Protein AF-0000000079829921 (afdb_homodimer)

Secondary structure (DSSP, 8-state):
----S----PPPHHHHHHHHHTT-----SEEEEETTEEEE-HHHHH-HHHHHHTT--EEEETT-STTS----TTTTTTS--EEEE------TT---GGGHHHHHHHHHHHHHTT--EEEE-SSSSSHHHHHHHHHHHHTT---HHHHHHHHTTTS-----HHHHHHHHHHHHHHHHHHHHHHHHHH-/--TTS----PPPHHHHHHHHHTT-----SEEEEETTEEEE-HHHHH-HHHHHHTT--EEEETT-STTS----TTTTTTS--EEEE------TT---GGGHHHHHHHHHHHHHTT--EEEE-SSSSSHHHHHHHHHHHHTT---HHHHHHHHTTTS-----HHHHHHHHHHHHHHHHHHHHHHHHHH-

Solvent-accessible surface area (backbone atoms only — not comparable to full-atom values): 20346 Å² total; per-residue (Å²): 134,87,86,72,70,71,78,82,74,74,76,52,61,67,55,48,49,52,58,49,60,50,87,63,54,75,61,73,50,57,35,66,41,47,97,55,31,28,42,16,12,42,70,42,72,69,32,60,65,60,41,54,74,71,53,47,32,32,38,36,31,34,17,23,43,86,89,51,48,67,68,46,69,75,72,45,62,91,48,85,54,48,78,46,75,36,76,52,70,95,45,57,82,48,82,63,65,82,50,34,60,62,52,27,51,51,53,50,55,42,47,74,72,70,37,20,37,38,30,20,18,58,67,27,23,26,58,21,42,46,47,52,41,41,22,34,30,72,74,69,64,35,51,61,70,55,28,47,62,56,31,49,84,48,33,57,48,54,47,46,68,33,51,42,47,50,48,45,52,48,40,46,52,53,51,50,50,52,50,53,52,54,56,59,72,73,102,134,86,86,72,69,71,77,80,74,74,75,51,61,68,55,46,50,52,57,51,60,50,88,62,55,75,60,73,49,57,34,66,43,46,97,55,31,28,43,16,13,43,69,41,70,69,32,59,68,59,39,55,74,70,52,48,32,31,39,36,32,33,17,21,44,86,93,50,49,69,64,44,70,75,72,46,62,91,49,84,54,48,74,45,75,36,75,52,68,96,43,58,81,48,83,64,65,82,49,34,61,64,50,27,51,52,54,50,56,40,46,74,74,71,36,21,39,39,29,19,18,56,66,28,22,25,58,18,42,46,47,53,39,41,23,34,30,72,75,69,63,36,51,60,71,54,30,48,62,57,31,50,84,48,34,56,45,56,49,47,70,34,52,42,47,50,48,44,51,50,41,48,53,53,51,51,52,52,50,52,53,54,56,57,71,73,105

pLDDT: mean 95.09, std 8.87, range [36.25, 99.0]

Radius of gyration: 23.86 Å; Cα contacts (8 Å, |Δi|>4): 643; chains: 2; bounding box: 52×75×58 Å

Organism: NCBI:txid1841481

Sequence (374 aa):
MSLRDPPYDPPSVSELQEFLLADRRPTGHVNQVWPNLYIGNEVAARDKGTLHSLGITHIVNAAHGSQHVNTGPRFYRDMTVDYYGVEADDAIHFILSPFFYPTARYIRAALAMGGRVFVHCLMGVSRSATLVLAFLMIVEGLRLQEAVAAVRPHRDISPNPGFLQQLRSLDMSLEREKRRRRQAQTLMSLRDPPYDPPSVSELQEFLLADRRPTGHVNQVWPNLYIGNEVAARDKGTLHSLGITHIVNAAHGSQHVNTGPRFYRDMTVDYYGVEADDAIHFILSPFFYPTARYIRAALAMGGRVFVHCLMGVSRSATLVLAFLMIVEGLRLQEAVAAVRPHRDISPNPGFLQQLRSLDMSLEREKRRRRQAQTL

Structure (mmCIF, N/CA/C/O backbone):
data_AF-0000000079829921-model_v1
#
loop_
_entity.id
_entity.type
_entity.pdbx_description
1 polymer 'Dual specificity protein phosphatase'
#
loop_
_atom_site.group_PDB
_atom_site.id
_atom_site.type_symbol
_atom_site.label_atom_id
_atom_site.label_alt_id
_atom_site.label_comp_id
_atom_site.label_asym_id
_atom_site.label_entity_id
_atom_site.label_seq_id
_atom_site.pdbx_PDB_ins_code
_atom_site.Cartn_x
_atom_site.Cartn_y
_atom_site.Cartn_z
_atom_site.occupancy
_atom_site.B_iso_or_equiv
_atom_site.auth_seq_id
_atom_site.auth_comp_id
_atom_site.auth_asym_id
_atom_site.auth_atom_id
_atom_site.pdbx_PDB_model_num
ATOM 1 N N . MET A 1 1 ? 24.75 35.062 23.484 1 36.28 1 MET A N 1
ATOM 2 C CA . MET A 1 1 ? 23.781 34.031 23.094 1 36.28 1 MET A CA 1
ATOM 3 C C . MET A 1 1 ? 24.469 32.906 22.312 1 36.28 1 MET A C 1
ATOM 5 O O . MET A 1 1 ? 25.109 33.156 21.297 1 36.28 1 MET A O 1
ATOM 9 N N . SER A 1 2 ? 24.875 31.688 22.797 1 41.06 2 SER A N 1
ATOM 10 C CA . SER A 1 2 ? 25.859 30.672 22.453 1 41.06 2 SER A CA 1
ATOM 11 C C . SER A 1 2 ? 25.578 30.062 21.078 1 41.06 2 SER A C 1
ATOM 13 O O . SER A 1 2 ? 24.453 29.641 20.812 1 41.06 2 SER A O 1
ATOM 15 N N . LEU A 1 3 ? 26.219 30.312 19.969 1 48.59 3 LEU A N 1
ATOM 16 C CA . LEU A 1 3 ? 26.453 29.953 18.562 1 48.59 3 LEU A CA 1
ATOM 17 C C . LEU A 1 3 ? 26.297 28.453 18.359 1 48.59 3 LEU A C 1
ATOM 19 O O . LEU A 1 3 ? 26.5 27.953 17.25 1 48.59 3 LEU A O 1
ATOM 23 N N . ARG A 1 4 ? 26.531 27.562 19.406 1 56.12 4 ARG A N 1
ATOM 24 C CA . ARG A 1 4 ? 27.156 26.25 19.359 1 56.12 4 ARG A CA 1
ATOM 25 C C . ARG A 1 4 ? 26.141 25.156 19.016 1 56.12 4 ARG A C 1
ATOM 27 O O . ARG A 1 4 ? 26.453 23.969 19.078 1 56.12 4 ARG A O 1
ATOM 34 N N . ASP A 1 5 ? 24.828 25.438 19.172 1 64.56 5 ASP A N 1
ATOM 35 C CA . ASP A 1 5 ? 24.031 24.234 18.953 1 64.56 5 ASP A CA 1
ATOM 36 C C . ASP A 1 5 ? 24.062 23.828 17.469 1 64.56 5 ASP A C 1
ATOM 38 O O . ASP A 1 5 ? 23.828 24.656 16.594 1 64.56 5 ASP A O 1
ATOM 42 N N . PRO A 1 6 ? 24.625 22.812 17.188 1 74.5 6 PRO A N 1
ATOM 43 C CA . PRO A 1 6 ? 24.703 22.359 15.789 1 74.5 6 PRO A CA 1
ATOM 44 C C . PRO A 1 6 ? 23.359 22.5 15.055 1 74.5 6 PRO A C 1
ATOM 46 O O . PRO A 1 6 ? 22.297 22.453 15.688 1 74.5 6 PRO A O 1
ATOM 49 N N . PRO A 1 7 ? 23.516 22.984 13.906 1 85.81 7 PRO A N 1
ATOM 50 C CA . PRO A 1 7 ? 22.297 23.109 13.086 1 85.81 7 PRO A CA 1
ATOM 51 C C . PRO A 1 7 ? 21.469 21.828 13.078 1 85.81 7 PRO A C 1
ATOM 53 O O . PRO A 1 7 ? 22 20.734 13.156 1 85.81 7 PRO A O 1
ATOM 56 N N . TYR A 1 8 ? 20.219 22 13.242 1 90.38 8 TYR A N 1
ATOM 57 C CA . TYR A 1 8 ? 19.266 20.891 13.164 1 90.38 8 TYR A CA 1
ATOM 58 C C . TYR A 1 8 ? 19.391 20.156 11.828 1 90.38 8 TYR A C 1
ATOM 60 O O . TYR A 1 8 ? 19.406 20.797 10.773 1 90.38 8 TYR A O 1
ATOM 68 N N . ASP A 1 9 ? 19.562 18.859 11.969 1 93.44 9 ASP A N 1
ATOM 69 C CA . ASP A 1 9 ? 19.609 18 10.789 1 93.44 9 ASP A CA 1
ATOM 70 C C . ASP A 1 9 ? 18.531 16.922 10.852 1 93.44 9 ASP A C 1
ATOM 72 O O . ASP A 1 9 ? 18.656 15.938 11.586 1 93.44 9 ASP A O 1
ATOM 76 N N . PRO A 1 10 ? 17.5 17.094 10.055 1 95.5 10 PRO A N 1
ATOM 77 C CA . PRO A 1 10 ? 16.453 16.062 10.055 1 95.5 10 PRO A CA 1
ATOM 78 C C . PRO A 1 10 ? 16.922 14.727 9.508 1 95.5 10 PRO A C 1
ATOM 80 O O . PRO A 1 10 ? 17.969 14.656 8.852 1 95.5 10 PRO A O 1
ATOM 83 N N . PRO A 1 11 ? 16.188 13.625 9.844 1 96.88 11 PRO A N 1
ATOM 84 C CA . PRO A 1 11 ? 16.547 12.336 9.25 1 96.88 11 PRO A CA 1
ATOM 85 C C . PRO A 1 11 ? 16.672 12.406 7.73 1 96.88 11 PRO A C 1
ATOM 87 O O . PRO A 1 11 ? 15.945 13.164 7.086 1 96.88 11 PRO A O 1
ATOM 90 N N . SER A 1 12 ? 17.625 11.617 7.223 1 97.81 12 SER A N 1
ATOM 91 C CA . SER A 1 12 ? 17.75 11.516 5.773 1 97.81 12 SER A CA 1
ATOM 92 C C . SER A 1 12 ? 16.516 10.867 5.152 1 97.81 12 SER A C 1
ATOM 94 O O . SER A 1 12 ? 15.688 10.297 5.863 1 97.81 12 SER A O 1
ATOM 96 N N . VAL A 1 13 ? 16.391 10.938 3.865 1 97.5 13 VAL A N 1
ATOM 97 C CA . VAL A 1 13 ? 15.289 10.305 3.143 1 97.5 13 VAL A CA 1
ATOM 98 C C . VAL A 1 13 ? 15.305 8.797 3.391 1 97.5 13 VAL A C 1
ATOM 100 O O . VAL A 1 13 ? 14.258 8.195 3.643 1 97.5 13 VAL A O 1
ATOM 103 N N . SER A 1 14 ? 16.469 8.195 3.346 1 95.88 14 SER A N 1
ATOM 104 C CA . SER A 1 14 ? 16.594 6.762 3.58 1 95.88 14 SER A CA 1
ATOM 105 C C . SER A 1 14 ? 16.141 6.387 4.984 1 95.88 14 SER A C 1
ATOM 107 O O . SER A 1 14 ? 15.469 5.375 5.176 1 95.88 14 SER A O 1
ATOM 109 N N . GLU A 1 15 ? 16.547 7.164 5.891 1 96.56 15 GLU A N 1
ATOM 110 C CA . GLU A 1 15 ? 16.141 6.926 7.27 1 96.56 15 GLU A CA 1
ATOM 111 C C . GLU A 1 15 ? 14.625 7.055 7.426 1 96.56 15 GLU A C 1
ATOM 113 O O . GLU A 1 15 ? 14.008 6.262 8.141 1 96.56 15 GLU A O 1
ATOM 118 N N . LEU A 1 16 ? 14.055 8.023 6.781 1 97.06 16 LEU A N 1
ATOM 119 C CA . LEU A 1 16 ? 12.609 8.211 6.828 1 97.06 16 LEU A CA 1
ATOM 120 C C . LEU A 1 16 ? 11.883 7.047 6.164 1 97.06 16 LEU A C 1
ATOM 122 O O . LEU A 1 16 ? 10.867 6.57 6.672 1 97.06 16 LEU A O 1
ATOM 126 N N . GLN A 1 17 ? 12.391 6.586 5.082 1 94.62 17 GLN A N 1
ATOM 127 C CA . GLN A 1 17 ? 11.797 5.441 4.398 1 94.62 17 GLN A CA 1
ATOM 128 C C . GLN A 1 17 ? 11.828 4.195 5.277 1 94.62 17 GLN A C 1
ATOM 130 O O . GLN A 1 17 ? 10.852 3.453 5.348 1 94.62 17 GLN A O 1
ATOM 135 N N . GLU A 1 18 ? 12.961 3.973 5.922 1 93.56 18 GLU A N 1
ATOM 136 C CA . GLU A 1 18 ? 13.062 2.848 6.848 1 93.56 18 GLU A CA 1
ATOM 137 C C . GLU A 1 18 ? 12.047 2.965 7.98 1 93.56 18 GLU A C 1
ATOM 139 O O . GLU A 1 18 ? 11.43 1.974 8.375 1 93.56 18 GLU A O 1
ATOM 144 N N . PHE A 1 19 ? 11.938 4.152 8.453 1 95.56 19 PHE A N 1
ATOM 145 C CA . PHE A 1 19 ? 10.984 4.438 9.516 1 95.56 19 PHE A CA 1
ATOM 146 C C . PHE A 1 19 ? 9.562 4.176 9.055 1 95.56 19 PHE A C 1
ATOM 148 O O . PHE A 1 19 ? 8.75 3.609 9.789 1 95.56 19 PHE A O 1
ATOM 155 N N . LEU A 1 20 ? 9.234 4.504 7.852 1 95.12 20 LEU A N 1
ATOM 156 C CA . LEU A 1 20 ? 7.902 4.355 7.273 1 95.12 20 LEU A CA 1
ATOM 157 C C . LEU A 1 20 ? 7.594 2.889 6.996 1 95.12 20 LEU A C 1
ATOM 159 O O . LEU A 1 20 ? 6.438 2.471 7.062 1 95.12 20 LEU A O 1
ATOM 163 N N . LEU A 1 21 ? 8.617 2.148 6.738 1 89.44 21 LEU A N 1
ATOM 164 C CA . LEU A 1 21 ? 8.445 0.746 6.383 1 89.44 21 LEU A CA 1
ATOM 165 C C . LEU A 1 21 ? 8.359 -0.126 7.629 1 89.44 21 LEU A C 1
ATOM 167 O O . LEU A 1 21 ? 7.852 -1.25 7.57 1 89.44 21 LEU A O 1
ATOM 171 N N . ALA A 1 22 ? 8.82 0.471 8.688 1 87.94 22 ALA A N 1
ATOM 172 C CA . ALA A 1 22 ? 8.836 -0.291 9.93 1 87.94 22 ALA A CA 1
ATOM 173 C C . ALA A 1 22 ? 7.426 -0.451 10.492 1 87.94 22 ALA A C 1
ATOM 175 O O . ALA A 1 22 ? 6.641 0.501 10.5 1 87.94 22 ALA A O 1
ATOM 176 N N . ASP A 1 23 ? 6.996 -1.648 10.852 1 85.31 23 ASP A N 1
ATOM 177 C CA . ASP A 1 23 ? 5.754 -1.976 11.547 1 85.31 23 ASP A CA 1
ATOM 178 C C . ASP A 1 23 ? 4.539 -1.55 10.727 1 85.31 23 ASP A C 1
ATOM 180 O O . ASP A 1 23 ? 3.574 -1.013 11.266 1 85.31 23 ASP A O 1
ATOM 184 N N . ARG A 1 24 ? 4.656 -1.601 9.453 1 90.31 24 ARG A N 1
ATOM 185 C CA . ARG A 1 24 ? 3.535 -1.314 8.57 1 90.31 24 ARG A CA 1
ATOM 186 C C . ARG A 1 24 ? 2.363 -2.248 8.852 1 90.31 24 ARG A C 1
ATOM 188 O O . ARG A 1 24 ? 2.561 -3.42 9.18 1 90.31 24 ARG A O 1
ATOM 195 N N . ARG A 1 25 ? 1.171 -1.67 8.711 1 91.81 25 ARG A N 1
ATOM 196 C CA . ARG A 1 25 ? -0.063 -2.432 8.883 1 91.81 25 ARG A CA 1
ATOM 197 C C . ARG A 1 25 ? -1.054 -2.119 7.766 1 91.81 25 ARG A C 1
ATOM 199 O O . ARG A 1 25 ? -1.058 -1.013 7.223 1 91.81 25 ARG A O 1
ATOM 206 N N . PRO A 1 26 ? -1.857 -3.148 7.48 1 93.31 26 PRO A N 1
ATOM 207 C CA . PRO A 1 26 ? -2.895 -2.859 6.484 1 93.31 26 PRO A CA 1
ATOM 208 C C . PRO A 1 26 ? -3.836 -1.739 6.926 1 93.31 26 PRO A C 1
ATOM 210 O O . PRO A 1 26 ? -4.129 -1.604 8.117 1 93.31 26 PRO A O 1
ATOM 213 N N . THR A 1 27 ? -4.25 -0.972 5.891 1 94.25 27 THR A N 1
ATOM 214 C CA . THR A 1 27 ? -5.168 0.122 6.191 1 94.25 27 THR A CA 1
ATOM 215 C C . THR A 1 27 ? -6.375 0.084 5.258 1 94.25 27 THR A C 1
ATOM 217 O O . THR A 1 27 ? -6.383 -0.656 4.273 1 94.25 27 THR A O 1
ATOM 220 N N . GLY A 1 28 ? -7.469 0.774 5.688 1 94.44 28 GLY A N 1
ATOM 221 C CA . GLY A 1 28 ? -8.648 0.893 4.844 1 94.44 28 GLY A CA 1
ATOM 222 C C . GLY A 1 28 ? -8.516 1.958 3.773 1 94.44 28 GLY A C 1
ATOM 223 O O . GLY A 1 28 ? -7.41 2.443 3.512 1 94.44 28 GLY A O 1
ATOM 224 N N . HIS A 1 29 ? -9.656 2.178 3.158 1 97.69 29 HIS A N 1
ATOM 225 C CA . HIS A 1 29 ? -9.664 3.174 2.092 1 97.69 29 HIS A CA 1
ATOM 226 C C . HIS A 1 29 ? -9.57 4.586 2.656 1 97.69 29 HIS A C 1
ATOM 228 O O . HIS A 1 29 ? -9.18 5.52 1.949 1 97.69 29 HIS A O 1
ATOM 234 N N . VAL A 1 30 ? -9.992 4.773 3.842 1 98.75 30 VAL A N 1
ATOM 235 C CA . VAL A 1 30 ? -9.945 6.055 4.535 1 98.75 30 VAL A CA 1
ATOM 236 C C . VAL A 1 30 ? -9.664 5.832 6.02 1 98.75 30 VAL A C 1
ATOM 238 O O . VAL A 1 30 ? -10.195 4.891 6.621 1 98.75 30 VAL A O 1
ATOM 241 N N . ASN A 1 31 ? -8.797 6.66 6.629 1 98.75 31 ASN A N 1
ATOM 242 C CA . ASN A 1 31 ? -8.422 6.559 8.031 1 98.75 31 ASN A CA 1
ATOM 243 C C . ASN A 1 31 ? -8.258 7.938 8.672 1 98.75 31 ASN A C 1
ATOM 245 O O . ASN A 1 31 ? -7.691 8.844 8.062 1 98.75 31 ASN A O 1
ATOM 249 N N . GLN A 1 32 ? -8.766 8.023 9.898 1 98.94 32 GLN A N 1
ATOM 250 C CA . GLN A 1 32 ? -8.445 9.219 10.672 1 98.94 32 GLN A CA 1
ATOM 251 C C . GLN A 1 32 ? -7 9.195 11.156 1 98.94 32 GLN A C 1
ATOM 253 O O . GLN A 1 32 ? -6.562 8.227 11.773 1 98.94 32 GLN A O 1
ATOM 258 N N . VAL A 1 33 ? -6.289 10.312 10.859 1 98.88 33 VAL A N 1
ATOM 259 C CA . VAL A 1 33 ? -4.867 10.273 11.164 1 98.88 33 VAL A CA 1
ATOM 260 C C . VAL A 1 33 ? -4.527 11.359 12.188 1 98.88 33 VAL A C 1
ATOM 262 O O . VAL A 1 33 ? -3.418 11.391 12.727 1 98.88 33 VAL A O 1
ATOM 265 N N . TRP A 1 34 ? -5.301 12.25 12.398 1 98.81 34 TRP A N 1
ATOM 266 C CA . TRP A 1 34 ? -5.289 13.359 13.336 1 98.81 34 TRP A CA 1
ATOM 267 C C . TRP A 1 34 ? -6.711 13.789 13.695 1 98.81 34 TRP A C 1
ATOM 269 O O . TRP A 1 34 ? -7.656 13.492 12.961 1 98.81 34 TRP A O 1
ATOM 279 N N . PRO A 1 35 ? -7.016 14.367 14.844 1 98.75 35 PRO A N 1
ATOM 280 C CA . PRO A 1 35 ? -8.391 14.719 15.195 1 98.75 35 PRO A CA 1
ATOM 281 C C . PRO A 1 35 ? -9.109 15.461 14.062 1 98.75 35 PRO A C 1
ATOM 283 O O . PRO A 1 35 ? -8.711 16.562 13.695 1 98.75 35 PRO A O 1
ATOM 286 N N . ASN A 1 36 ? -10.141 14.797 13.531 1 98.88 36 ASN A N 1
ATOM 287 C CA . ASN A 1 36 ? -11.023 15.336 12.5 1 98.88 36 ASN A CA 1
ATOM 288 C C . ASN A 1 36 ? -10.297 15.477 11.164 1 98.88 36 ASN A C 1
ATOM 290 O O . ASN A 1 36 ? -10.734 16.234 10.289 1 98.88 36 ASN A O 1
ATOM 294 N N . LEU A 1 37 ? -9.164 14.797 11.008 1 98.94 37 LEU A N 1
ATOM 295 C CA . LEU A 1 37 ? -8.375 14.82 9.773 1 98.94 37 LEU A CA 1
ATOM 296 C C . LEU A 1 37 ? -8.156 13.406 9.25 1 98.94 37 LEU A C 1
ATOM 298 O O . LEU A 1 37 ? -7.637 12.547 9.961 1 98.94 37 LEU A O 1
ATOM 302 N N . TYR A 1 38 ? -8.562 13.18 8.016 1 98.94 38 TYR A N 1
ATOM 303 C CA . TYR A 1 38 ? -8.57 11.859 7.395 1 98.94 38 TYR A CA 1
ATOM 304 C C . TYR A 1 38 ? -7.723 11.852 6.125 1 98.94 38 TYR A C 1
ATOM 306 O O . TYR A 1 38 ? -7.688 12.836 5.387 1 98.94 38 TYR A O 1
ATOM 314 N N . ILE A 1 39 ? -7.047 10.742 5.938 1 98.94 39 ILE A N 1
ATOM 315 C CA . ILE A 1 39 ? -6.398 10.469 4.66 1 98.94 39 ILE A CA 1
ATOM 316 C C . ILE A 1 39 ? -7.066 9.273 3.986 1 98.94 39 ILE A C 1
ATOM 318 O O . ILE A 1 39 ? -7.418 8.297 4.652 1 98.94 39 ILE A O 1
ATOM 322 N N . GLY A 1 40 ? -7.215 9.367 2.682 1 98.69 40 GLY A N 1
ATOM 323 C CA . GLY A 1 40 ? -7.77 8.211 1.988 1 98.69 40 GLY A CA 1
ATOM 324 C C . GLY A 1 40 ? -7.398 8.164 0.518 1 98.69 40 GLY A C 1
ATOM 325 O O . GLY A 1 40 ? -6.551 8.938 0.06 1 98.69 40 GLY A O 1
ATOM 326 N N . ASN A 1 41 ? -7.988 7.152 -0.179 1 98.25 41 ASN A N 1
ATOM 327 C CA . ASN A 1 41 ? -7.715 6.926 -1.595 1 98.25 41 ASN A CA 1
ATOM 328 C C . ASN A 1 41 ? -8.93 7.25 -2.459 1 98.25 41 ASN A C 1
ATOM 330 O O . ASN A 1 41 ? -9.922 7.797 -1.968 1 98.25 41 ASN A O 1
ATOM 334 N N . GLU A 1 42 ? -8.828 7.035 -3.715 1 98 42 GLU A N 1
ATOM 335 C CA . GLU A 1 42 ? -9.875 7.375 -4.676 1 98 42 GLU A CA 1
ATOM 336 C C . GLU A 1 42 ? -11.164 6.625 -4.371 1 98 42 GLU A C 1
ATOM 338 O O . GLU A 1 42 ? -12.258 7.16 -4.562 1 98 42 GLU A O 1
ATOM 343 N N . VAL A 1 43 ? -11.078 5.402 -3.918 1 97.75 43 VAL A N 1
ATOM 344 C CA . VAL A 1 43 ? -12.266 4.617 -3.594 1 97.75 43 VAL A CA 1
ATOM 345 C C . VAL A 1 43 ? -13.094 5.344 -2.531 1 97.75 43 VAL A C 1
ATOM 347 O O . VAL A 1 43 ? -14.305 5.504 -2.68 1 97.75 43 VAL A O 1
ATOM 350 N N . ALA A 1 44 ? -12.422 5.773 -1.522 1 98.44 44 ALA A N 1
ATOM 351 C CA . ALA A 1 44 ? -13.109 6.535 -0.479 1 98.44 44 ALA A CA 1
ATOM 352 C C . ALA A 1 44 ? -13.641 7.855 -1.023 1 98.44 44 ALA A C 1
ATOM 354 O O . ALA A 1 44 ? -14.75 8.273 -0.667 1 98.44 44 ALA A O 1
ATOM 355 N N . ALA A 1 45 ? -12.867 8.469 -1.876 1 98.62 45 ALA A N 1
ATOM 356 C CA . ALA A 1 45 ? -13.266 9.766 -2.428 1 98.62 45 ALA A CA 1
ATOM 357 C C . ALA A 1 45 ? -14.562 9.648 -3.229 1 98.62 45 ALA A C 1
ATOM 359 O O . ALA A 1 45 ? -15.352 10.586 -3.283 1 98.62 45 ALA A O 1
ATOM 360 N N . ARG A 1 46 ? -14.773 8.516 -3.777 1 98.19 46 ARG A N 1
ATOM 361 C CA . ARG A 1 46 ? -15.938 8.336 -4.641 1 98.19 46 ARG A CA 1
ATOM 362 C C . ARG A 1 46 ? -17.109 7.754 -3.865 1 98.19 46 ARG A C 1
ATOM 364 O O . ARG A 1 46 ? -18.219 7.625 -4.402 1 98.19 46 ARG A O 1
ATOM 371 N N . ASP A 1 47 ? -16.906 7.406 -2.654 1 98.25 47 ASP A N 1
ATOM 372 C CA . ASP A 1 47 ? -17.938 6.836 -1.805 1 98.25 47 ASP A CA 1
ATOM 373 C C . ASP A 1 47 ? -18.609 7.918 -0.96 1 98.25 47 ASP A C 1
ATOM 375 O O . ASP A 1 47 ? -18.328 8.047 0.232 1 98.25 47 ASP A O 1
ATOM 379 N N . LYS A 1 48 ? -19.562 8.547 -1.531 1 98.12 48 LYS A N 1
ATOM 380 C CA . LYS A 1 48 ? -20.234 9.672 -0.88 1 98.12 48 LYS A CA 1
ATOM 381 C C . LYS A 1 48 ? -20.922 9.234 0.404 1 98.12 48 LYS A C 1
ATOM 383 O O . LYS A 1 48 ? -21 10 1.368 1 98.12 48 LYS A O 1
ATOM 388 N N . GLY A 1 49 ? -21.453 8.023 0.376 1 98.06 49 GLY A N 1
ATOM 389 C CA . GLY A 1 49 ? -22.078 7.496 1.586 1 98.06 49 GLY A CA 1
ATOM 390 C C . GLY A 1 49 ? -21.125 7.441 2.764 1 98.06 49 GLY A C 1
ATOM 391 O O . GLY A 1 49 ? -21.453 7.891 3.863 1 98.06 49 GLY A O 1
ATOM 392 N N . THR A 1 50 ? -19.953 6.945 2.533 1 98.25 50 THR A N 1
ATOM 393 C CA . THR A 1 50 ? -18.938 6.863 3.57 1 98.25 50 THR A CA 1
ATOM 394 C C . THR A 1 50 ? -18.516 8.258 4.035 1 98.25 50 THR A C 1
ATOM 396 O O . THR A 1 50 ? -18.391 8.5 5.238 1 98.25 50 THR A O 1
ATOM 399 N N . LEU A 1 51 ? -18.344 9.164 3.104 1 98.69 51 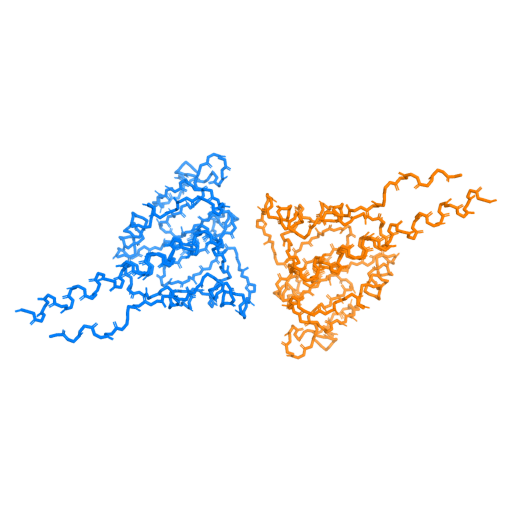LEU A N 1
ATOM 400 C CA . LEU A 1 51 ? -17.953 10.523 3.451 1 98.69 51 LEU A CA 1
ATOM 401 C C . LEU A 1 51 ? -19.016 11.211 4.293 1 98.69 51 LEU A C 1
ATOM 403 O O . LEU A 1 51 ? -18.703 11.891 5.273 1 98.69 51 LEU A O 1
ATOM 407 N N . HIS A 1 52 ? -20.219 10.961 3.916 1 98.31 52 HIS A N 1
ATOM 408 C CA . HIS A 1 52 ? -21.328 11.516 4.672 1 98.31 52 HIS A CA 1
ATOM 409 C C . HIS A 1 52 ? -21.391 10.938 6.082 1 98.31 52 HIS A C 1
ATOM 411 O O . HIS A 1 52 ? -21.562 11.672 7.055 1 98.31 52 HIS A O 1
ATOM 417 N N . SER A 1 53 ? -21.281 9.656 6.164 1 98.5 53 SER A N 1
ATOM 418 C CA . SER A 1 53 ? -21.359 8.977 7.453 1 98.5 53 SER A CA 1
ATOM 419 C C . SER A 1 53 ? -20.25 9.43 8.391 1 98.5 53 SER A C 1
ATOM 421 O O . SER A 1 53 ? -20.422 9.469 9.609 1 98.5 53 SER A O 1
ATOM 423 N N . LEU A 1 54 ? -19.109 9.797 7.848 1 98.56 54 LEU A N 1
ATOM 424 C CA . LEU A 1 54 ? -17.969 10.258 8.633 1 98.56 54 LEU A CA 1
ATOM 425 C C . LEU A 1 54 ? -18.141 11.719 9.016 1 98.56 54 LEU A C 1
ATOM 427 O O . LEU A 1 54 ? -17.375 12.242 9.828 1 98.56 54 LEU A O 1
ATOM 431 N N . GLY A 1 55 ? -19.109 12.375 8.438 1 98.62 55 GLY A N 1
ATOM 432 C CA . GLY A 1 55 ? -19.344 13.773 8.734 1 98.62 55 GLY A CA 1
ATOM 433 C C . GLY A 1 55 ? -18.344 14.703 8.078 1 98.62 55 GLY A C 1
ATOM 434 O O . GLY A 1 55 ? -18.078 15.797 8.586 1 98.62 55 GLY A O 1
ATOM 435 N N . ILE A 1 56 ? -17.812 14.289 6.957 1 98.88 56 ILE A N 1
ATOM 436 C CA . ILE A 1 56 ? -16.812 15.086 6.254 1 98.88 56 ILE A CA 1
ATOM 437 C C . ILE A 1 56 ? -17.438 16.406 5.793 1 98.88 56 ILE A C 1
ATOM 439 O O . ILE A 1 56 ? -18.531 16.406 5.227 1 98.88 56 ILE A O 1
ATOM 443 N N . THR A 1 57 ? -16.703 17.453 6.051 1 98.81 57 THR A N 1
ATOM 444 C CA . THR A 1 57 ? -17.203 18.766 5.676 1 98.81 57 THR A CA 1
ATOM 445 C C . THR A 1 57 ? -16.281 19.438 4.664 1 98.81 57 THR A C 1
ATOM 447 O O . THR A 1 57 ? -16.672 20.391 3.99 1 98.81 57 THR A O 1
ATOM 450 N N . HIS A 1 58 ? -15.078 19.047 4.582 1 98.88 58 HIS A N 1
ATOM 451 C CA . HIS A 1 58 ? -14.055 19.594 3.703 1 98.88 58 HIS A CA 1
ATOM 452 C C . HIS A 1 58 ? -13.266 18.5 3.008 1 98.88 58 HIS A C 1
ATOM 454 O O . HIS A 1 58 ? -12.906 17.5 3.631 1 98.88 58 HIS A O 1
ATOM 460 N N . ILE A 1 59 ? -13.039 18.672 1.688 1 98.88 59 ILE A N 1
ATOM 461 C CA . ILE A 1 59 ? -12.281 17.703 0.904 1 98.88 59 ILE A CA 1
ATOM 462 C C . ILE A 1 59 ? -11.07 18.391 0.264 1 98.88 59 ILE A C 1
ATOM 464 O O . ILE A 1 59 ? -11.211 19.422 -0.38 1 98.88 59 ILE A O 1
ATOM 468 N N . VAL A 1 60 ? -9.898 17.859 0.521 1 98.94 60 VAL A N 1
ATOM 469 C CA . VAL A 1 60 ? -8.688 18.219 -0.211 1 98.94 60 VAL A CA 1
ATOM 470 C C . VAL A 1 60 ? -8.328 17.094 -1.179 1 98.94 60 VAL A C 1
ATOM 472 O O . VAL A 1 60 ? -8.047 15.961 -0.756 1 98.94 60 VAL A O 1
ATOM 475 N N . ASN A 1 61 ? -8.406 17.406 -2.432 1 98.81 61 ASN A N 1
ATOM 476 C CA . ASN A 1 61 ? -7.977 16.469 -3.467 1 98.81 61 ASN A CA 1
ATOM 477 C C . ASN A 1 61 ? -6.547 16.75 -3.918 1 98.81 61 ASN A C 1
ATOM 479 O O . ASN A 1 61 ? -6.312 17.641 -4.73 1 98.81 61 ASN A O 1
ATOM 483 N N . ALA A 1 62 ? -5.602 15.914 -3.484 1 98.75 62 ALA A N 1
ATOM 484 C CA . ALA A 1 62 ? -4.18 16.094 -3.785 1 98.75 62 ALA A CA 1
ATOM 485 C C . ALA A 1 62 ? -3.834 15.508 -5.148 1 98.75 62 ALA A C 1
ATOM 487 O O . ALA A 1 62 ? -2.658 15.406 -5.508 1 98.75 62 ALA A O 1
ATOM 488 N N . ALA A 1 63 ? -4.75 15.031 -5.852 1 97.75 63 ALA A N 1
ATOM 489 C CA . ALA A 1 63 ? -4.645 14.516 -7.215 1 97.75 63 ALA A CA 1
ATOM 490 C C . ALA A 1 63 ? -5.73 15.102 -8.109 1 97.75 63 ALA A C 1
ATOM 492 O O . ALA A 1 63 ? -6.359 14.383 -8.891 1 97.75 63 ALA A O 1
ATOM 493 N N . HIS A 1 64 ? -5.898 16.312 -7.938 1 95.88 64 HIS A N 1
ATOM 494 C CA . HIS A 1 64 ? -6.934 17.016 -8.688 1 95.88 64 HIS A CA 1
ATOM 495 C C . HIS A 1 64 ? -6.586 17.078 -10.172 1 95.88 64 HIS A C 1
ATOM 497 O O . HIS A 1 64 ? -5.418 17.25 -10.539 1 95.88 64 HIS A O 1
ATOM 503 N N . GLY A 1 65 ? -7.652 16.969 -11.016 1 90.75 65 GLY A N 1
ATOM 504 C CA . GLY A 1 65 ? -7.484 17.172 -12.445 1 90.75 65 GLY A CA 1
ATOM 505 C C . GLY A 1 65 ? -8.039 16.031 -13.281 1 90.75 65 GLY A C 1
ATOM 506 O O . GLY A 1 65 ? -8.188 14.906 -12.797 1 90.75 65 GLY A O 1
ATOM 507 N N . SER A 1 66 ? -8.266 16.297 -14.523 1 84.31 66 SER A N 1
ATOM 508 C CA . SER A 1 66 ? -8.93 15.359 -15.43 1 84.31 66 SER A CA 1
ATOM 509 C C . SER A 1 66 ? -8.062 14.125 -15.664 1 84.31 66 SER A C 1
ATOM 511 O O . SER A 1 66 ? -8.586 13.039 -15.93 1 84.31 66 SER A O 1
ATOM 513 N N . GLN A 1 67 ? -6.84 14.305 -15.5 1 84.38 67 GLN A N 1
ATOM 514 C CA . GLN A 1 67 ? -5.938 13.18 -15.75 1 84.38 67 GLN A CA 1
ATOM 515 C C . GLN A 1 67 ? -5.629 12.43 -14.461 1 84.38 67 GLN A C 1
ATOM 517 O O . GLN A 1 67 ? -4.828 11.492 -14.461 1 84.38 67 GLN A O 1
ATOM 522 N N . HIS A 1 68 ? -6.266 12.805 -13.383 1 92.81 68 HIS A N 1
ATOM 523 C CA . HIS A 1 68 ? -6.055 12.195 -12.078 1 92.81 68 HIS A CA 1
ATOM 524 C C . HIS A 1 68 ? -7.371 11.734 -11.461 1 92.81 68 HIS A C 1
ATOM 526 O O . HIS A 1 68 ? -8.141 11.023 -12.102 1 92.81 68 HIS A O 1
ATOM 532 N N . VAL A 1 69 ? -7.535 11.992 -10.148 1 94.44 69 VAL A N 1
ATOM 533 C CA . VAL A 1 69 ? -8.812 11.672 -9.523 1 94.44 69 VAL A CA 1
ATOM 534 C C . VAL A 1 69 ? -9.812 12.789 -9.781 1 94.44 69 VAL A C 1
ATOM 536 O O . VAL A 1 69 ? -9.797 13.812 -9.094 1 94.44 69 VAL A O 1
ATOM 539 N N . ASN A 1 70 ? -10.562 12.578 -10.711 1 93.31 70 ASN A N 1
ATOM 540 C CA . ASN A 1 70 ? -11.438 13.625 -11.234 1 93.31 70 ASN A CA 1
ATOM 541 C C . ASN A 1 70 ? -12.719 13.742 -10.414 1 93.31 70 ASN A C 1
ATOM 543 O O . ASN A 1 70 ? -13.82 13.625 -10.961 1 93.31 70 ASN A O 1
ATOM 547 N N . THR A 1 71 ? -12.453 14.016 -9.102 1 91.38 71 THR A N 1
ATOM 548 C CA . THR A 1 71 ? -13.555 14.352 -8.211 1 91.38 71 THR A CA 1
ATOM 549 C C . THR A 1 71 ? -13.539 15.844 -7.867 1 91.38 71 THR A C 1
ATOM 551 O O . THR A 1 71 ? -12.531 16.359 -7.375 1 91.38 71 THR A O 1
ATOM 554 N N . GLY A 1 72 ? -14.359 16.688 -8.484 1 91.38 72 GLY A N 1
ATOM 555 C CA . GLY A 1 72 ? -14.414 18.109 -8.266 1 91.38 72 GLY A CA 1
ATOM 556 C C . GLY A 1 72 ? -15.742 18.578 -7.699 1 91.38 72 GLY A C 1
ATOM 557 O O . GLY A 1 72 ? -16.562 17.766 -7.277 1 91.38 72 GLY A O 1
ATOM 558 N N . PRO A 1 73 ? -15.781 19.875 -7.664 1 92.19 73 PRO A N 1
ATOM 559 C CA . PRO A 1 73 ? -17.016 20.453 -7.109 1 92.19 73 PRO A CA 1
ATOM 560 C C . PRO A 1 73 ? -18.266 19.891 -7.77 1 92.19 73 PRO A C 1
ATOM 562 O O . PRO A 1 73 ? -19.281 19.688 -7.094 1 92.19 73 PRO A O 1
ATOM 565 N N . ARG A 1 74 ? -18.188 19.562 -8.992 1 94.44 74 ARG A N 1
ATOM 566 C CA . ARG A 1 74 ? -19.359 19.016 -9.68 1 94.44 74 ARG A CA 1
ATOM 567 C C . ARG A 1 74 ? -19.688 17.609 -9.172 1 94.44 74 ARG A C 1
ATOM 569 O O . ARG A 1 74 ? -20.875 17.266 -9.031 1 94.44 74 ARG A O 1
ATOM 576 N N . PHE A 1 75 ? -18.688 16.844 -8.945 1 96.88 75 PHE A N 1
ATOM 577 C CA . PHE A 1 75 ? -18.891 15.492 -8.453 1 96.88 75 PHE A CA 1
ATOM 578 C C . PHE A 1 75 ? -19.562 15.508 -7.086 1 96.88 75 PHE A C 1
ATOM 580 O O . PHE A 1 75 ? -20.438 14.68 -6.809 1 96.88 75 PHE A O 1
ATOM 587 N N . TYR A 1 76 ? -19.156 16.5 -6.27 1 97.12 76 TYR A N 1
ATOM 588 C CA . TYR A 1 76 ? -19.656 16.547 -4.895 1 97.12 76 TYR A CA 1
ATOM 589 C C . TYR A 1 76 ? -20.859 17.469 -4.773 1 97.12 76 TYR A C 1
ATOM 591 O O . TYR A 1 76 ? -21.188 17.922 -3.676 1 97.12 76 TYR A O 1
ATOM 599 N N . ARG A 1 77 ? -21.516 17.844 -5.805 1 95.44 77 ARG A N 1
ATOM 600 C CA . ARG A 1 77 ? -22.547 18.875 -5.836 1 95.44 77 ARG A CA 1
ATOM 601 C C . ARG A 1 77 ? -23.719 18.5 -4.941 1 95.44 77 ARG A C 1
ATOM 603 O O . ARG A 1 77 ? -24.438 19.359 -4.441 1 95.44 77 ARG A O 1
ATOM 610 N N . ASP A 1 78 ? -23.938 17.219 -4.688 1 96 78 ASP A N 1
ATOM 611 C CA . ASP A 1 78 ? -25.062 16.766 -3.881 1 96 78 ASP A CA 1
ATOM 612 C C . ASP A 1 78 ? -24.656 16.609 -2.416 1 96 78 ASP A C 1
ATOM 614 O O . ASP A 1 78 ? -25.438 16.078 -1.609 1 96 78 ASP A O 1
ATOM 618 N N . MET A 1 79 ? -23.484 17.016 -2.129 1 95.88 79 MET A N 1
ATOM 619 C CA . MET A 1 79 ? -23 17.031 -0.754 1 95.88 79 MET A CA 1
ATOM 620 C C . MET A 1 79 ? -22.734 18.469 -0.292 1 95.88 79 MET A C 1
ATOM 622 O O . MET A 1 79 ? -22.5 19.359 -1.111 1 95.88 79 MET A O 1
ATOM 626 N N . THR A 1 80 ? -22.875 18.688 1.044 1 95.56 80 THR A N 1
ATOM 627 C CA . THR A 1 80 ? -22.5 19.969 1.639 1 95.56 80 THR A CA 1
ATOM 628 C C . THR A 1 80 ? -21.047 19.938 2.105 1 95.56 80 THR A C 1
ATOM 630 O O . THR A 1 80 ? -20.781 19.797 3.303 1 95.56 80 THR A O 1
ATOM 633 N N . VAL A 1 81 ? -20.188 19.984 1.129 1 97.94 81 VAL A N 1
ATOM 634 C CA . VAL A 1 81 ? -18.766 19.938 1.452 1 97.94 81 VAL A CA 1
ATOM 635 C C . VAL A 1 81 ? -18.031 21.078 0.721 1 97.94 81 VAL A C 1
ATOM 637 O O . VAL A 1 81 ? -18.438 21.469 -0.374 1 97.94 81 VAL A O 1
ATOM 640 N N . ASP A 1 82 ? -17.062 21.625 1.349 1 98.31 82 ASP A N 1
ATOM 641 C CA . ASP A 1 82 ? -16.109 22.531 0.708 1 98.31 82 ASP A CA 1
ATOM 642 C C . ASP A 1 82 ? -14.961 21.75 0.058 1 98.31 82 ASP A C 1
ATOM 644 O O . ASP A 1 82 ? -14.477 20.766 0.62 1 98.31 82 ASP A O 1
ATOM 648 N N . TYR A 1 83 ? -14.602 22.219 -1.148 1 98.25 83 TYR A N 1
ATOM 649 C CA . TYR A 1 83 ? -13.648 21.453 -1.949 1 98.25 83 TYR A CA 1
ATOM 650 C C . TYR A 1 83 ? -12.406 22.297 -2.256 1 98.25 83 TYR A C 1
ATOM 652 O O . TYR A 1 83 ? -12.516 23.469 -2.623 1 98.25 83 TYR A O 1
ATOM 660 N N . TYR A 1 84 ? -11.242 21.688 -2.086 1 98.56 84 TYR A N 1
ATOM 661 C CA . TYR A 1 84 ? -9.953 22.281 -2.416 1 98.56 84 TYR A CA 1
ATOM 662 C C . TYR A 1 84 ? -9.117 21.312 -3.26 1 98.56 84 TYR A C 1
ATOM 664 O O . TYR A 1 84 ? -8.703 20.266 -2.781 1 98.56 84 TYR A O 1
ATOM 672 N N . GLY A 1 85 ? -8.836 21.703 -4.488 1 98.25 85 GLY A N 1
ATOM 673 C CA . GLY A 1 85 ? -8.102 20.844 -5.398 1 98.25 85 GLY A CA 1
ATOM 674 C C . GLY A 1 85 ? -6.652 21.266 -5.57 1 98.25 85 GLY A C 1
ATOM 675 O O . GLY A 1 85 ? -6.355 22.453 -5.723 1 98.25 85 GLY A O 1
ATOM 676 N N . VAL A 1 86 ? -5.738 20.25 -5.504 1 98.31 86 VAL A N 1
ATOM 677 C CA . VAL A 1 86 ? -4.32 20.422 -5.82 1 98.31 86 VAL A CA 1
ATOM 678 C C . VAL A 1 86 ? -3.957 19.547 -7.02 1 98.31 86 VAL A C 1
ATOM 680 O O . VAL A 1 86 ? -4.031 18.312 -6.945 1 98.31 86 VAL A O 1
ATOM 683 N N . GLU A 1 87 ? -3.598 20.188 -8.117 1 96.94 87 GLU A N 1
ATOM 684 C CA . GLU A 1 87 ? -3.143 19.438 -9.273 1 96.94 87 GLU A CA 1
ATOM 685 C C . GLU A 1 87 ? -1.685 19.016 -9.117 1 96.94 87 GLU A C 1
ATOM 687 O O . GLU A 1 87 ? -0.779 19.844 -9.219 1 96.94 87 GLU A O 1
ATOM 692 N N . ALA A 1 88 ? -1.503 17.75 -8.883 1 97.19 88 ALA A N 1
ATOM 693 C CA . ALA A 1 88 ? -0.153 17.25 -8.625 1 97.19 88 ALA A CA 1
ATOM 694 C C . ALA A 1 88 ? 0.026 15.836 -9.188 1 97.19 88 ALA A C 1
ATOM 696 O O . ALA A 1 88 ? -0.891 15.016 -9.117 1 97.19 88 ALA A O 1
ATOM 697 N N . ASP A 1 89 ? 1.238 15.609 -9.719 1 95.62 89 ASP A N 1
ATOM 698 C CA . ASP A 1 89 ? 1.657 14.266 -10.094 1 95.62 89 ASP A CA 1
ATOM 699 C C . ASP A 1 89 ? 2.414 13.586 -8.961 1 95.62 89 ASP A C 1
ATOM 701 O O . ASP A 1 89 ? 3.197 14.227 -8.25 1 95.62 89 ASP A O 1
ATOM 705 N N . ASP A 1 90 ? 2.176 12.305 -8.867 1 95.62 90 ASP A N 1
ATOM 706 C CA . ASP A 1 90 ? 3 11.562 -7.926 1 95.62 90 ASP A CA 1
ATOM 707 C C . ASP A 1 90 ? 4.289 11.078 -8.586 1 95.62 90 ASP A C 1
ATOM 709 O O . ASP A 1 90 ? 4.43 9.891 -8.898 1 95.62 90 ASP A O 1
ATOM 713 N N . ALA A 1 91 ? 5.105 11.984 -8.727 1 95 91 ALA A N 1
ATOM 714 C CA . ALA A 1 91 ? 6.402 11.75 -9.359 1 95 91 ALA A CA 1
ATOM 715 C C . ALA A 1 91 ? 7.535 12.328 -8.516 1 95 91 ALA A C 1
ATOM 717 O O . ALA A 1 91 ? 7.383 13.391 -7.906 1 95 91 ALA A O 1
ATOM 718 N N . ILE A 1 92 ? 8.641 11.664 -8.57 1 94.94 92 ILE A N 1
ATOM 719 C CA . ILE A 1 92 ? 9.781 12 -7.719 1 94.94 92 ILE A CA 1
ATOM 720 C C . ILE A 1 92 ? 10.242 13.43 -8.008 1 94.94 92 ILE A C 1
ATOM 722 O O . ILE A 1 92 ? 10.68 14.141 -7.102 1 94.94 92 ILE A O 1
ATOM 726 N N . HIS A 1 93 ? 10.023 13.891 -9.211 1 96.94 93 HIS A N 1
ATOM 727 C CA . HIS A 1 93 ? 10.555 15.188 -9.602 1 96.94 93 HIS A CA 1
ATOM 728 C C . HIS A 1 93 ? 9.5 16.281 -9.484 1 96.94 93 HIS A C 1
ATOM 730 O O . HIS A 1 93 ? 9.789 17.453 -9.695 1 96.94 93 HIS A O 1
ATOM 736 N N . PHE A 1 94 ? 8.289 15.891 -9.188 1 97.94 94 PHE A N 1
ATOM 737 C CA . PHE A 1 94 ? 7.258 16.906 -9.039 1 97.94 94 PHE A CA 1
ATOM 738 C C . PHE A 1 94 ? 7.52 17.766 -7.805 1 97.94 94 PHE A C 1
ATOM 740 O O . PHE A 1 94 ? 7.812 17.234 -6.73 1 97.94 94 PHE A O 1
ATOM 747 N N . ILE A 1 95 ? 7.406 19.078 -7.973 1 98.75 95 ILE A N 1
ATOM 748 C CA . ILE A 1 95 ? 7.621 20.016 -6.879 1 98.75 95 ILE A CA 1
ATOM 749 C C . ILE A 1 95 ? 6.293 20.328 -6.199 1 98.75 95 ILE A C 1
ATOM 751 O O . ILE A 1 95 ? 5.555 21.219 -6.645 1 98.75 95 ILE A O 1
ATOM 755 N N . LEU A 1 96 ? 6 19.703 -5.066 1 98.81 96 LEU A N 1
ATOM 756 C CA . LEU A 1 96 ? 4.738 19.797 -4.344 1 98.81 96 LEU A CA 1
ATOM 757 C C . LEU A 1 96 ? 4.785 20.922 -3.314 1 98.81 96 LEU A C 1
ATOM 759 O O . LEU A 1 96 ? 3.742 21.391 -2.854 1 98.81 96 LEU A O 1
ATOM 763 N N . SER A 1 97 ? 5.934 21.484 -3.043 1 98.88 97 SER A N 1
ATOM 764 C CA . SER A 1 97 ? 6.188 22.344 -1.898 1 98.88 97 SER A CA 1
ATOM 765 C C . SER A 1 97 ? 5.406 23.656 -2.01 1 98.88 97 SER A C 1
ATOM 767 O O . SER A 1 97 ? 4.988 24.219 -1 1 98.88 97 SER A O 1
ATOM 769 N N . PRO A 1 98 ? 5.145 24.109 -3.193 1 98.81 98 PRO A N 1
ATOM 770 C CA . PRO A 1 98 ? 4.363 25.359 -3.268 1 98.81 98 PRO A CA 1
ATOM 771 C C . PRO A 1 98 ? 2.963 25.203 -2.676 1 98.81 98 PRO A C 1
ATOM 773 O O . PRO A 1 98 ? 2.328 26.203 -2.32 1 98.81 98 PRO A O 1
ATOM 776 N N . PHE A 1 99 ? 2.457 24.016 -2.498 1 98.88 99 PHE A N 1
ATOM 777 C CA . PHE A 1 99 ? 1.102 23.781 -2.018 1 98.88 99 PHE A CA 1
ATOM 778 C C . PHE A 1 99 ? 1.098 23.516 -0.518 1 98.88 99 PHE A C 1
ATOM 780 O O . PHE A 1 99 ? 0.035 23.375 0.092 1 98.88 99 PHE A O 1
ATOM 787 N N . PHE A 1 100 ? 2.266 23.484 0.102 1 98.94 100 PHE A N 1
ATOM 788 C CA . PHE A 1 100 ? 2.344 23.141 1.519 1 98.94 100 PHE A CA 1
ATOM 789 C C . PHE A 1 100 ? 1.592 24.172 2.361 1 98.94 100 PHE A C 1
ATOM 791 O O . PHE A 1 100 ? 0.645 23.828 3.07 1 98.94 100 PHE A O 1
ATOM 798 N N . TYR A 1 101 ? 1.901 25.391 2.219 1 98.88 101 TYR A N 1
ATOM 799 C CA . TYR A 1 101 ? 1.341 26.406 3.094 1 98.88 101 TYR A CA 1
ATOM 800 C C . TYR A 1 101 ? -0.12 26.672 2.754 1 98.88 101 TYR A C 1
ATOM 802 O O . TYR A 1 101 ? -0.976 26.703 3.641 1 98.88 101 TYR A O 1
ATOM 810 N N . PRO A 1 102 ? -0.48 26.844 1.441 1 98.88 102 PRO A N 1
ATOM 811 C CA . PRO A 1 102 ? -1.896 27.078 1.156 1 98.88 102 PRO A CA 1
ATOM 812 C C . PRO A 1 102 ? -2.793 25.938 1.632 1 98.88 102 PRO A C 1
ATOM 814 O O . PRO A 1 102 ? -3.869 26.188 2.184 1 98.88 102 PRO A O 1
ATOM 817 N N . THR A 1 103 ? -2.396 24.719 1.474 1 98.94 103 THR A N 1
ATOM 818 C CA . THR A 1 103 ? -3.199 23.578 1.902 1 98.94 103 THR A CA 1
ATOM 819 C C . THR A 1 103 ? -3.275 23.516 3.426 1 98.94 103 THR A C 1
ATOM 821 O O . THR A 1 103 ? -4.336 23.234 3.988 1 98.94 103 THR A O 1
ATOM 824 N N . ALA A 1 104 ? -2.141 23.812 4.059 1 98.94 104 ALA A N 1
ATOM 825 C CA . ALA A 1 104 ? -2.121 23.812 5.52 1 98.94 104 ALA A CA 1
ATOM 826 C C . ALA A 1 104 ? -3.084 24.859 6.078 1 98.94 104 ALA A C 1
ATOM 828 O O . ALA A 1 104 ? -3.789 24.609 7.055 1 98.94 104 ALA A O 1
ATOM 829 N N . ARG A 1 105 ? -3.096 26.016 5.488 1 98.88 105 ARG A N 1
ATOM 830 C CA . ARG A 1 105 ? -4.008 27.062 5.914 1 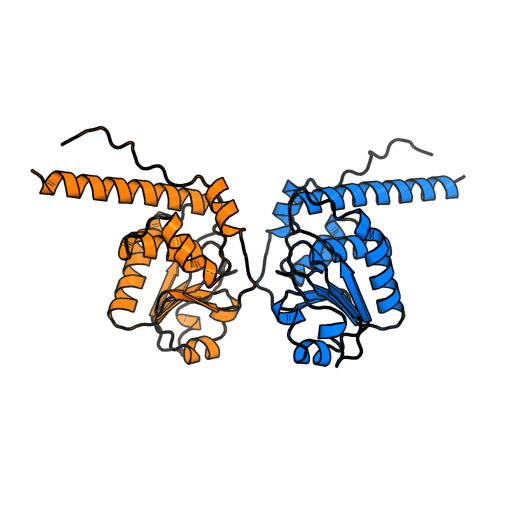98.88 105 ARG A CA 1
ATOM 831 C C . ARG A 1 105 ? -5.461 26.641 5.734 1 98.88 105 ARG A C 1
ATOM 833 O O . ARG A 1 105 ? -6.305 26.906 6.59 1 98.88 105 ARG A O 1
ATOM 840 N N . TYR A 1 106 ? -5.734 26 4.645 1 98.94 106 TYR A N 1
ATOM 841 C CA . TYR A 1 106 ? -7.078 25.5 4.371 1 98.94 106 TYR A CA 1
ATOM 842 C C . TYR A 1 106 ? -7.516 24.5 5.43 1 98.94 106 TYR A C 1
ATOM 844 O O . TYR A 1 106 ? -8.617 24.609 5.977 1 98.94 106 TYR A O 1
ATOM 852 N N . ILE A 1 107 ? -6.645 23.531 5.695 1 98.94 107 ILE A N 1
ATOM 853 C CA . ILE A 1 107 ? -6.953 22.5 6.676 1 98.94 107 ILE A CA 1
ATOM 854 C C . ILE A 1 107 ? -7.145 23.141 8.055 1 98.94 107 ILE A C 1
ATOM 856 O O . ILE A 1 107 ? -8.102 22.812 8.758 1 98.94 107 ILE A O 1
ATOM 860 N N . ARG A 1 108 ? -6.27 24.062 8.414 1 98.94 108 ARG A N 1
ATOM 861 C CA . ARG A 1 108 ? -6.348 24.75 9.711 1 98.94 108 ARG A CA 1
ATOM 862 C C . ARG A 1 108 ? -7.684 25.469 9.859 1 98.94 108 ARG A C 1
ATOM 864 O O . ARG A 1 108 ? -8.328 25.375 10.906 1 98.94 108 ARG A O 1
ATOM 871 N N . ALA A 1 109 ? -8.055 26.203 8.891 1 98.88 109 ALA A N 1
ATOM 872 C CA . ALA A 1 109 ? -9.305 26.969 8.93 1 98.88 109 ALA A CA 1
ATOM 873 C C . ALA A 1 109 ? -10.508 26.047 9.086 1 98.88 109 ALA A C 1
ATOM 875 O O . ALA A 1 109 ? -11.414 26.312 9.883 1 98.88 109 ALA A O 1
ATOM 876 N N . ALA A 1 110 ? -10.523 24.969 8.336 1 98.88 110 ALA A N 1
ATOM 877 C CA . ALA A 1 110 ? -11.617 24 8.391 1 98.88 110 ALA A CA 1
ATOM 878 C C . ALA A 1 110 ? -11.742 23.375 9.781 1 98.88 110 ALA A C 1
ATOM 880 O O . ALA A 1 110 ? -12.836 23.312 10.352 1 98.88 110 ALA A O 1
ATOM 881 N N . LEU A 1 111 ? -10.625 22.984 10.305 1 98.88 111 LEU A N 1
ATOM 882 C CA . LEU A 1 111 ? -10.617 22.344 11.609 1 98.88 111 LEU A CA 1
ATOM 883 C C . LEU A 1 111 ? -11.008 23.328 12.703 1 98.88 111 LEU A C 1
ATOM 885 O O . LEU A 1 111 ? -11.695 22.969 13.664 1 98.88 111 LEU A O 1
ATOM 889 N N . ALA A 1 112 ? -10.539 24.578 12.57 1 98.5 112 ALA A N 1
ATOM 890 C CA . ALA A 1 112 ? -10.805 25.609 13.562 1 98.5 112 ALA A CA 1
ATOM 891 C C . ALA A 1 112 ? -12.305 25.875 13.688 1 98.5 112 ALA A C 1
ATOM 893 O O . ALA A 1 112 ? -12.781 26.281 14.75 1 98.5 112 ALA A O 1
ATOM 894 N N . MET A 1 113 ? -13.062 25.609 12.727 1 97.75 113 MET A N 1
ATOM 895 C CA . MET A 1 113 ? -14.5 25.844 12.75 1 97.75 113 MET A CA 1
ATOM 896 C C . MET A 1 113 ? -15.258 24.562 13.062 1 97.75 113 MET A C 1
ATOM 898 O O . MET A 1 113 ? -16.469 24.484 12.867 1 97.75 113 MET A O 1
ATOM 902 N N . GLY A 1 114 ? -14.531 23.5 13.445 1 98.25 114 GLY A N 1
ATOM 903 C CA . GLY A 1 114 ? -15.148 22.25 13.852 1 98.25 114 GLY A CA 1
ATOM 904 C C . GLY A 1 114 ? -15.391 21.297 12.695 1 98.25 114 GLY A C 1
ATOM 905 O O . GLY A 1 114 ? -16.078 20.297 12.852 1 98.25 114 GLY A O 1
ATOM 906 N N . GLY A 1 115 ? -14.844 21.594 11.562 1 98.81 115 GLY A N 1
ATOM 907 C CA . GLY A 1 115 ? -15.023 20.766 10.383 1 98.81 115 GLY A CA 1
ATOM 908 C C . GLY A 1 115 ? -14.211 19.484 10.43 1 98.81 115 GLY A C 1
ATOM 909 O O . GLY A 1 115 ? -13.375 19.297 11.328 1 98.81 115 GLY A O 1
ATOM 910 N N . ARG A 1 116 ? -14.562 18.578 9.555 1 98.88 116 ARG A N 1
ATOM 911 C CA . ARG A 1 116 ? -13.836 17.328 9.32 1 98.88 116 ARG A CA 1
ATOM 912 C C . ARG A 1 116 ? -13.258 17.297 7.91 1 98.88 116 ARG A C 1
ATOM 914 O O . ARG A 1 116 ? -13.992 17.438 6.93 1 98.88 116 ARG A O 1
ATOM 921 N N . VAL A 1 117 ? -11.922 17.125 7.859 1 98.94 117 VAL A N 1
ATOM 922 C CA . VAL A 1 117 ? -11.219 17.281 6.59 1 98.94 117 VAL A CA 1
ATOM 923 C C . VAL A 1 117 ? -10.781 15.914 6.07 1 98.94 117 VAL A C 1
ATOM 925 O O . VAL A 1 117 ? -10.203 15.117 6.809 1 98.94 117 VAL A O 1
ATOM 928 N N . PHE A 1 118 ? -11.18 15.688 4.875 1 98.94 118 PHE A N 1
ATOM 929 C CA . PHE A 1 118 ? -10.742 14.5 4.152 1 98.94 118 PHE A CA 1
ATOM 930 C C . PHE A 1 118 ? -9.742 14.859 3.061 1 98.94 118 PHE A C 1
ATOM 932 O O . PHE A 1 118 ? -10.086 15.562 2.107 1 98.94 118 PHE A O 1
ATOM 939 N N . VAL A 1 119 ? -8.438 14.414 3.211 1 99 119 VAL A N 1
ATOM 940 C CA . VAL A 1 119 ? -7.383 14.617 2.221 1 99 119 VAL A CA 1
ATOM 941 C C . VAL A 1 119 ? -7.145 13.32 1.447 1 99 119 VAL A C 1
ATOM 943 O O . VAL A 1 119 ? -6.836 12.281 2.039 1 99 119 VAL A O 1
ATOM 946 N N . HIS A 1 120 ? -7.32 13.414 0.122 1 98.81 120 HIS A N 1
ATOM 947 C CA . HIS A 1 120 ? -7.148 12.172 -0.625 1 98.81 120 HIS A CA 1
ATOM 948 C C . HIS A 1 120 ? -6.301 12.391 -1.873 1 98.81 120 HIS A C 1
ATOM 950 O O . HIS A 1 120 ? -6.078 13.531 -2.283 1 98.81 120 HIS A O 1
ATOM 956 N N . CYS A 1 121 ? -5.676 11.367 -2.383 1 98.25 121 CYS A N 1
ATOM 957 C CA . CYS A 1 121 ? -5.145 11.25 -3.736 1 98.25 121 CYS A CA 1
ATOM 958 C C . CYS A 1 121 ? -5.582 9.945 -4.383 1 98.25 121 CYS A C 1
ATOM 960 O O . CYS A 1 121 ? -6.715 9.5 -4.188 1 98.25 121 CYS A O 1
ATOM 962 N N . LEU A 1 122 ? -4.789 9.453 -5.289 1 97 122 LEU A N 1
ATOM 963 C CA . LEU A 1 122 ? -5.184 8.211 -5.941 1 97 122 LEU A CA 1
ATOM 964 C C . LEU A 1 122 ? -5.098 7.039 -4.973 1 97 122 LEU A C 1
ATOM 966 O O . LEU A 1 122 ? -6.09 6.336 -4.75 1 97 122 LEU A O 1
ATOM 970 N N . MET A 1 123 ? -3.949 6.891 -4.324 1 96.12 123 MET A N 1
ATOM 971 C CA . MET A 1 123 ? -3.705 5.742 -3.459 1 96.12 123 MET A CA 1
ATOM 972 C C . MET A 1 123 ? -3.889 6.113 -1.992 1 96.12 123 MET A C 1
ATOM 974 O O . MET A 1 123 ? -4.039 5.238 -1.139 1 96.12 123 MET A O 1
ATOM 978 N N . GLY A 1 124 ? -3.807 7.395 -1.62 1 97.56 124 GLY A N 1
ATOM 979 C CA . GLY A 1 124 ? -3.857 7.809 -0.227 1 97.56 124 GLY A CA 1
ATOM 980 C C . GLY A 1 124 ? -2.582 7.504 0.534 1 97.56 124 GLY A C 1
ATOM 981 O O . GLY A 1 124 ? -2.619 7.23 1.735 1 97.56 124 GLY A O 1
ATOM 982 N N . VAL A 1 125 ? -1.37 7.586 -0.141 1 97.06 125 VAL A N 1
ATOM 983 C CA . VAL A 1 125 ? -0.18 7.121 0.563 1 97.06 125 VAL A CA 1
ATOM 984 C C . VAL A 1 125 ? 0.961 8.117 0.365 1 97.06 125 VAL A C 1
ATOM 986 O O . VAL A 1 125 ? 1.905 8.156 1.157 1 97.06 125 VAL A O 1
ATOM 989 N N . SER A 1 126 ? 0.952 8.961 -0.671 1 97.75 126 SER A N 1
ATOM 990 C CA . SER A 1 126 ? 2.109 9.789 -1.006 1 97.75 126 SER A CA 1
ATOM 991 C C . SER A 1 126 ? 1.739 11.266 -1.051 1 97.75 126 SER A C 1
ATOM 993 O O . SER A 1 126 ? 2.029 12.016 -0.114 1 97.75 126 SER A O 1
ATOM 995 N N . ARG A 1 127 ? 0.905 11.68 -2.111 1 98.56 127 ARG A N 1
ATOM 996 C CA . ARG A 1 127 ? 0.562 13.086 -2.273 1 98.56 127 ARG A CA 1
ATOM 997 C C . ARG A 1 127 ? -0.256 13.594 -1.088 1 98.56 127 ARG A C 1
ATOM 999 O O . ARG A 1 127 ? 0.078 14.617 -0.487 1 98.56 127 ARG A O 1
ATOM 1006 N N . SER A 1 128 ? -1.321 12.867 -0.771 1 98.88 128 SER A N 1
ATOM 1007 C CA . SER A 1 128 ? -2.193 13.242 0.336 1 98.88 128 SER A CA 1
ATOM 1008 C C . SER A 1 128 ? -1.445 13.211 1.665 1 98.88 128 SER A C 1
ATOM 1010 O O . SER A 1 128 ? -1.539 14.156 2.457 1 98.88 128 SER A O 1
ATOM 1012 N N . ALA A 1 129 ? -0.697 12.156 1.849 1 98.88 129 ALA A N 1
ATOM 1013 C CA . ALA A 1 129 ? 0.087 12.023 3.074 1 98.88 129 ALA A CA 1
ATOM 1014 C C . ALA A 1 129 ? 1.081 13.172 3.217 1 98.88 129 ALA A C 1
ATOM 1016 O O . ALA A 1 129 ? 1.251 13.727 4.309 1 98.88 129 ALA A O 1
ATOM 1017 N N . THR A 1 130 ? 1.699 13.508 2.16 1 98.94 130 THR A N 1
ATOM 1018 C CA . THR A 1 130 ? 2.689 14.578 2.176 1 98.94 130 THR A CA 1
ATOM 1019 C C . THR A 1 130 ? 2.057 15.891 2.627 1 98.94 130 THR A C 1
ATOM 1021 O O . THR A 1 130 ? 2.605 16.594 3.482 1 98.94 130 THR A O 1
ATOM 1024 N N . LEU A 1 131 ? 0.905 16.172 2.121 1 99 131 LEU A N 1
ATOM 1025 C CA . LEU A 1 131 ? 0.228 17.422 2.469 1 99 131 LEU A CA 1
ATOM 1026 C C . LEU A 1 131 ? -0.221 17.406 3.928 1 99 131 LEU A C 1
ATOM 1028 O O . LEU A 1 131 ? -0.158 18.438 4.609 1 99 131 LEU A O 1
ATOM 1032 N N . VAL A 1 132 ? -0.648 16.328 4.445 1 99 132 VAL A N 1
ATOM 1033 C CA . VAL A 1 132 ? -1.06 16.203 5.84 1 99 132 VAL A CA 1
ATOM 1034 C C . VAL A 1 132 ? 0.155 16.359 6.75 1 99 132 VAL A C 1
ATOM 1036 O O . VAL A 1 132 ? 0.088 17.031 7.773 1 99 132 VAL A O 1
ATOM 1039 N N . LEU A 1 133 ? 1.285 15.727 6.336 1 98.94 133 LEU A N 1
ATOM 1040 C CA . LEU A 1 133 ? 2.504 15.883 7.121 1 98.94 133 LEU A CA 1
ATOM 1041 C C . LEU A 1 133 ? 2.939 17.344 7.156 1 98.94 133 LEU A C 1
ATOM 1043 O O . LEU A 1 133 ? 3.309 17.859 8.211 1 98.94 133 LEU A O 1
ATOM 1047 N N . ALA A 1 134 ? 2.887 18.016 6.023 1 98.94 134 ALA A N 1
ATOM 1048 C CA . ALA A 1 134 ? 3.223 19.438 5.969 1 98.94 134 ALA A CA 1
ATOM 1049 C C . ALA A 1 134 ? 2.314 20.25 6.887 1 98.94 134 ALA A C 1
ATOM 1051 O O . ALA A 1 134 ? 2.781 21.141 7.598 1 98.94 134 ALA A O 1
ATOM 1052 N N . PHE A 1 135 ? 1.045 19.938 6.91 1 99 135 PHE A N 1
ATOM 1053 C CA . PHE A 1 135 ? 0.101 20.609 7.805 1 99 135 PHE A CA 1
ATOM 1054 C C . PHE A 1 135 ? 0.528 20.438 9.258 1 99 135 PHE A C 1
ATOM 1056 O O . PHE A 1 135 ? 0.563 21.422 10.016 1 99 135 PHE A O 1
ATOM 1063 N N . LEU A 1 136 ? 0.845 19.25 9.633 1 98.94 136 LEU A N 1
ATOM 1064 C CA . LEU A 1 136 ? 1.223 18.969 11.016 1 98.94 136 LEU A CA 1
ATOM 1065 C C . LEU A 1 136 ? 2.488 19.734 11.391 1 98.94 136 LEU A C 1
ATOM 1067 O O . LEU A 1 136 ? 2.627 20.203 12.531 1 98.94 136 LEU A O 1
ATOM 1071 N N . MET A 1 137 ? 3.373 19.891 10.438 1 98.88 137 MET A N 1
ATOM 1072 C CA . MET A 1 137 ? 4.617 20.609 10.695 1 98.88 137 MET A CA 1
ATOM 1073 C C . MET A 1 137 ? 4.371 22.109 10.789 1 98.88 137 MET A C 1
ATOM 1075 O O . MET A 1 137 ? 4.844 22.766 11.719 1 98.88 137 MET A O 1
ATOM 1079 N N . ILE A 1 138 ? 3.594 22.625 9.922 1 98.88 138 ILE A N 1
ATOM 1080 C CA . ILE A 1 138 ? 3.404 24.062 9.781 1 98.88 138 ILE A CA 1
ATOM 1081 C C . ILE A 1 138 ? 2.48 24.562 10.891 1 98.88 138 ILE A C 1
ATOM 1083 O O . ILE A 1 138 ? 2.75 25.594 11.508 1 98.88 138 ILE A O 1
ATOM 1087 N N . VAL A 1 139 ? 1.43 23.828 11.109 1 98.81 139 VAL A N 1
ATOM 1088 C CA . VAL A 1 139 ? 0.361 24.359 11.953 1 98.81 139 VAL A CA 1
ATOM 1089 C C . VAL A 1 139 ? 0.506 23.797 13.375 1 98.81 139 VAL A C 1
ATOM 1091 O O . VAL A 1 139 ? 0.34 24.531 14.352 1 98.81 139 VAL A O 1
ATOM 1094 N N . GLU A 1 140 ? 0.868 22.547 13.469 1 98.44 140 GLU A N 1
ATOM 1095 C CA . GLU A 1 140 ? 0.934 21.922 14.789 1 98.44 140 GLU A CA 1
ATOM 1096 C C . GLU A 1 140 ? 2.35 21.969 15.352 1 98.44 140 GLU A C 1
ATOM 1098 O O . GLU A 1 140 ? 2.576 21.609 16.5 1 98.44 140 GLU A O 1
ATOM 1103 N N . GLY A 1 141 ? 3.33 22.328 14.555 1 98.12 141 GLY A N 1
ATOM 1104 C CA . GLY A 1 141 ? 4.676 22.594 15.039 1 98.12 141 GLY A CA 1
ATOM 1105 C C . GLY A 1 141 ? 5.492 21.328 15.242 1 98.12 141 GLY A C 1
ATOM 1106 O O . GLY A 1 141 ? 6.504 21.344 15.953 1 98.12 141 GLY A O 1
ATOM 1107 N N . LEU A 1 142 ? 5.102 20.25 14.633 1 98.62 142 LEU A N 1
ATOM 1108 C CA . LEU A 1 142 ? 5.832 19 14.766 1 98.62 142 LEU A CA 1
ATOM 1109 C C . LEU A 1 142 ? 7.031 18.969 13.828 1 98.62 142 LEU A C 1
ATOM 1111 O O . LEU A 1 142 ? 6.961 19.469 12.703 1 98.62 142 LEU A O 1
ATOM 1115 N N . ARG A 1 143 ? 8.086 18.375 14.312 1 98.38 143 ARG A N 1
ATOM 1116 C CA . ARG A 1 143 ? 9.156 18.031 13.391 1 98.38 143 ARG A CA 1
ATOM 1117 C C . ARG A 1 143 ? 8.727 16.906 12.445 1 98.38 143 ARG A C 1
ATOM 1119 O O . ARG A 1 143 ? 7.742 16.219 12.711 1 98.38 143 ARG A O 1
ATOM 1126 N N . LEU A 1 144 ? 9.445 16.766 11.359 1 98.62 144 LEU A N 1
ATOM 1127 C CA . LEU A 1 144 ? 9.07 15.812 10.328 1 98.62 144 LEU A CA 1
ATOM 1128 C C . LEU A 1 144 ? 8.922 14.414 10.922 1 98.62 144 LEU A C 1
ATOM 1130 O O . LEU A 1 144 ? 7.918 13.734 10.688 1 98.62 144 LEU A O 1
ATOM 1134 N N . GLN A 1 145 ? 9.891 13.953 11.664 1 98.06 145 GLN A N 1
ATOM 1135 C CA . GLN A 1 145 ? 9.844 12.609 12.234 1 98.06 145 GLN A CA 1
ATOM 1136 C C . GLN A 1 145 ? 8.664 12.461 13.188 1 98.06 145 GLN A C 1
ATOM 1138 O O . GLN A 1 145 ? 8.039 11.398 13.25 1 98.06 145 GLN A O 1
ATOM 1143 N N . GLU A 1 146 ? 8.383 13.484 13.914 1 98.56 146 GLU A N 1
ATOM 1144 C CA . GLU A 1 146 ? 7.238 13.477 14.82 1 98.56 146 GLU A CA 1
ATOM 1145 C C . GLU A 1 146 ? 5.926 13.406 14.047 1 98.56 146 GLU A C 1
ATOM 1147 O O . GLU A 1 146 ? 4.984 12.734 14.469 1 98.56 146 GLU A O 1
ATOM 1152 N N . ALA A 1 147 ? 5.855 14.172 12.992 1 98.81 147 ALA A N 1
ATOM 1153 C CA . ALA A 1 147 ? 4.656 14.148 12.156 1 98.81 147 ALA A CA 1
ATOM 1154 C C . ALA A 1 147 ? 4.414 12.758 11.586 1 98.81 147 ALA A C 1
ATOM 1156 O O . ALA A 1 147 ? 3.285 12.258 11.609 1 98.81 147 ALA A O 1
ATOM 1157 N N . VAL A 1 148 ? 5.473 12.141 11.102 1 98.56 148 VAL A N 1
ATOM 1158 C CA . VAL A 1 148 ? 5.371 10.781 10.57 1 98.56 148 VAL A CA 1
ATOM 1159 C C . VAL A 1 148 ? 4.926 9.828 11.68 1 98.56 148 VAL A C 1
ATOM 1161 O O . VAL A 1 148 ? 4.031 9 11.477 1 98.56 148 VAL A O 1
ATOM 1164 N N . ALA A 1 149 ? 5.539 9.961 12.82 1 98.31 149 ALA A N 1
ATOM 1165 C CA . ALA A 1 149 ? 5.215 9.094 13.953 1 98.31 149 ALA A CA 1
ATOM 1166 C C . ALA A 1 149 ? 3.756 9.266 14.375 1 98.31 149 ALA A C 1
ATOM 1168 O O . ALA A 1 149 ? 3.131 8.32 14.859 1 98.31 149 ALA A O 1
ATOM 1169 N N . ALA A 1 150 ? 3.219 10.406 14.156 1 98.56 150 ALA A N 1
ATOM 1170 C CA . ALA A 1 150 ? 1.838 10.695 14.531 1 98.56 150 ALA A CA 1
ATOM 1171 C C . ALA A 1 150 ? 0.858 10.055 13.555 1 98.56 150 ALA A C 1
ATOM 1173 O O . ALA A 1 150 ? -0.231 9.633 13.945 1 98.56 150 ALA A O 1
ATOM 1174 N N . VAL A 1 151 ? 1.197 9.938 12.289 1 98.69 151 VAL A N 1
ATOM 1175 C CA . VAL A 1 151 ? 0.275 9.523 11.234 1 98.69 151 VAL A CA 1
ATOM 1176 C C . VAL A 1 151 ? 0.399 8.016 11 1 98.69 151 VAL A C 1
ATOM 1178 O O . VAL A 1 151 ? -0.606 7.328 10.828 1 98.69 151 VAL A O 1
ATOM 1181 N N . ARG A 1 152 ? 1.61 7.465 11.094 1 97.44 152 ARG A N 1
ATOM 1182 C CA . ARG A 1 152 ? 1.945 6.133 10.602 1 97.44 152 ARG A CA 1
ATOM 1183 C C . ARG A 1 152 ? 1.194 5.059 11.383 1 97.44 152 ARG A C 1
ATOM 1185 O O . ARG A 1 152 ? 0.879 3.998 10.836 1 97.44 152 ARG A O 1
ATOM 1192 N N . PRO A 1 153 ? 0.895 5.27 12.703 1 96.81 153 PRO A N 1
ATOM 1193 C CA . PRO A 1 153 ? 0.134 4.238 13.406 1 96.81 153 PRO A CA 1
ATOM 1194 C C . PRO A 1 153 ? -1.299 4.105 12.898 1 96.81 153 PRO A C 1
ATOM 1196 O O . PRO A 1 153 ? -1.968 3.107 13.18 1 96.81 153 PRO A O 1
ATOM 1199 N N . HIS A 1 154 ? -1.777 5.059 12.172 1 97.5 154 HIS A N 1
ATOM 1200 C CA . HIS A 1 154 ? -3.182 5.086 11.781 1 97.5 154 HIS A CA 1
ATOM 1201 C C . HIS A 1 154 ? -3.35 4.73 10.305 1 97.5 154 HIS A C 1
ATOM 1203 O O . HIS A 1 154 ? -4.434 4.328 9.875 1 97.5 154 HIS A O 1
ATOM 1209 N N . ARG A 1 155 ? -2.328 4.887 9.609 1 97.38 155 ARG A N 1
ATOM 1210 C CA . ARG A 1 155 ? -2.391 4.645 8.172 1 97.38 155 ARG A CA 1
ATOM 1211 C C . ARG A 1 155 ? -1.004 4.371 7.598 1 97.38 155 ARG A C 1
ATOM 1213 O O . ARG A 1 155 ? -0.03 5.023 7.977 1 97.38 155 ARG A O 1
ATOM 1220 N N . ASP A 1 156 ? -1.026 3.398 6.695 1 95.5 156 ASP A N 1
ATOM 1221 C CA . ASP A 1 156 ? 0.187 3.172 5.918 1 95.5 156 ASP A CA 1
ATOM 1222 C C . ASP A 1 156 ? 0.432 4.312 4.934 1 95.5 156 ASP A C 1
ATOM 1224 O O . ASP A 1 156 ? -0.314 4.477 3.967 1 95.5 156 ASP A O 1
ATOM 1228 N N . ILE A 1 157 ? 1.416 5.105 5.176 1 97.56 157 ILE A N 1
ATOM 1229 C CA . ILE A 1 157 ? 1.79 6.203 4.293 1 97.56 157 ILE A CA 1
ATOM 1230 C C . ILE A 1 157 ? 3.211 5.988 3.777 1 97.56 157 ILE A C 1
ATOM 1232 O O . ILE A 1 157 ? 4.039 5.379 4.457 1 97.56 157 ILE A O 1
ATOM 1236 N N . SE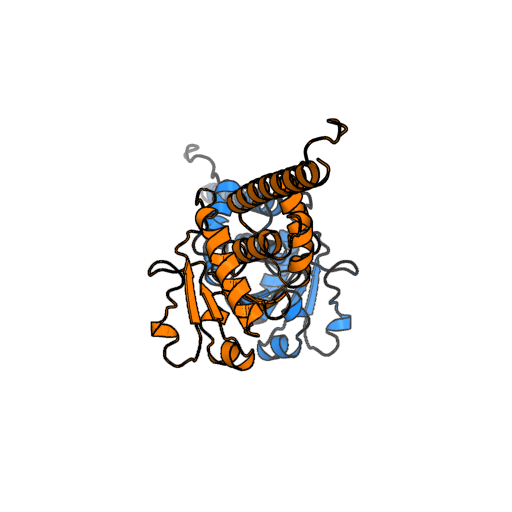R A 1 158 ? 3.455 6.512 2.578 1 95.69 158 SER A N 1
ATOM 1237 C CA . SER A 1 158 ? 4.762 6.383 1.939 1 95.69 158 SER A CA 1
ATOM 1238 C C . SER A 1 158 ? 4.984 7.48 0.907 1 95.69 158 SER A C 1
ATOM 1240 O O . SER A 1 158 ? 5.031 7.211 -0.294 1 95.69 158 SER A O 1
ATOM 1242 N N . PRO A 1 159 ? 5.156 8.727 1.42 1 98.06 159 PRO A N 1
ATOM 1243 C CA . PRO A 1 159 ? 5.531 9.742 0.435 1 98.06 159 PRO A CA 1
ATOM 1244 C C . PRO A 1 159 ? 6.707 9.312 -0.441 1 98.06 159 PRO A C 1
ATOM 1246 O O . PRO A 1 159 ? 7.645 8.672 0.047 1 98.06 159 PRO A O 1
ATOM 1249 N N . ASN A 1 160 ? 6.574 9.617 -1.732 1 96.31 160 ASN A N 1
ATOM 1250 C CA . ASN A 1 160 ? 7.703 9.25 -2.578 1 96.31 160 ASN A CA 1
ATOM 1251 C C . ASN A 1 160 ? 8.977 9.992 -2.172 1 96.31 160 ASN A C 1
ATOM 1253 O O . ASN A 1 160 ? 8.914 10.984 -1.445 1 96.31 160 ASN A O 1
ATOM 1257 N N . PRO A 1 161 ? 10.141 9.586 -2.619 1 97 161 PRO A N 1
ATOM 1258 C CA . PRO A 1 161 ? 11.406 10.148 -2.137 1 97 161 PRO A CA 1
ATOM 1259 C C . PRO A 1 161 ? 11.523 11.641 -2.406 1 97 161 PRO A C 1
ATOM 1261 O O . PRO A 1 161 ? 12.086 12.375 -1.589 1 97 161 PRO A O 1
ATOM 1264 N N . GLY A 1 162 ? 11.031 12.062 -3.521 1 98.44 162 GLY A N 1
ATOM 1265 C CA . GLY A 1 162 ? 11.062 13.492 -3.807 1 98.44 162 GLY A CA 1
ATOM 1266 C C . GLY A 1 162 ? 10.242 14.312 -2.83 1 98.44 162 GLY A C 1
ATOM 1267 O O . GLY A 1 162 ? 10.664 15.383 -2.398 1 98.44 162 GLY A O 1
ATOM 1268 N N . PHE A 1 163 ? 9.117 13.812 -2.504 1 98.81 163 PHE A N 1
ATOM 1269 C CA . PHE A 1 163 ? 8.25 14.484 -1.541 1 98.81 163 PHE A CA 1
ATOM 1270 C C . PHE A 1 163 ? 8.875 14.469 -0.15 1 98.81 163 PHE A C 1
ATOM 1272 O O . PHE A 1 163 ? 8.789 15.445 0.591 1 98.81 163 PHE A O 1
ATOM 1279 N N . LEU A 1 164 ? 9.539 13.352 0.173 1 98.81 164 LEU A N 1
ATOM 1280 C CA . LEU A 1 164 ? 10.234 13.281 1.456 1 98.81 164 LEU A CA 1
ATOM 1281 C C . LEU A 1 164 ? 11.344 14.32 1.53 1 98.81 164 LEU A C 1
ATOM 1283 O O . LEU A 1 164 ? 11.547 14.945 2.572 1 98.81 164 LEU A O 1
ATOM 1287 N N . GLN A 1 165 ? 12.008 14.461 0.462 1 98.81 165 GLN A N 1
ATOM 1288 C CA . GLN A 1 165 ? 13.062 15.469 0.427 1 98.81 165 GLN A CA 1
ATOM 1289 C C . GLN A 1 165 ? 12.492 16.875 0.616 1 98.81 165 GLN A C 1
ATOM 1291 O O . GLN A 1 165 ? 13.086 17.703 1.311 1 98.81 165 GLN A O 1
ATOM 1296 N N . GLN A 1 166 ? 11.406 17.125 -0.003 1 98.94 166 GLN A N 1
ATOM 1297 C CA . GLN A 1 166 ? 10.766 18.438 0.133 1 98.94 166 GLN A CA 1
ATOM 1298 C C . GLN A 1 166 ? 10.281 18.656 1.562 1 98.94 166 GLN A C 1
ATOM 1300 O O . GLN A 1 166 ? 10.383 19.766 2.09 1 98.94 166 GLN A O 1
ATOM 1305 N N . LEU A 1 167 ? 9.773 17.641 2.18 1 98.94 167 LEU A N 1
ATOM 1306 C CA . LEU A 1 167 ? 9.367 17.734 3.578 1 98.94 167 LEU A CA 1
ATOM 1307 C C . LEU A 1 167 ? 10.578 17.969 4.48 1 98.94 167 LEU A C 1
ATOM 1309 O O . LEU A 1 167 ? 10.484 18.703 5.465 1 98.94 167 LEU A O 1
ATOM 1313 N N . ARG A 1 168 ? 11.656 17.344 4.172 1 98.75 168 ARG A N 1
ATOM 1314 C CA . ARG A 1 168 ? 12.898 17.562 4.914 1 98.75 168 ARG A CA 1
ATOM 1315 C C . ARG A 1 168 ? 13.328 19.016 4.836 1 98.75 168 ARG A C 1
ATOM 1317 O O . ARG A 1 168 ? 13.703 19.609 5.848 1 98.75 168 ARG A O 1
ATOM 1324 N N . SER A 1 169 ? 13.312 19.562 3.67 1 98.5 169 SER A N 1
ATOM 1325 C CA . SER A 1 169 ? 13.656 20.969 3.484 1 98.5 169 SER A CA 1
ATOM 1326 C C . SER A 1 169 ? 12.727 21.859 4.289 1 98.5 169 SER A C 1
ATOM 1328 O O . SER A 1 169 ? 13.172 22.844 4.895 1 98.5 169 SER A O 1
ATOM 1330 N N . LEU A 1 170 ? 11.469 21.531 4.23 1 98.81 170 LEU A N 1
ATOM 1331 C CA . LEU A 1 170 ? 10.508 22.281 5.039 1 98.81 170 LEU A CA 1
ATOM 1332 C C . LEU A 1 170 ? 10.875 22.219 6.516 1 98.81 170 LEU A C 1
ATOM 1334 O O . LEU A 1 170 ? 10.82 23.234 7.215 1 98.81 170 LEU A O 1
ATOM 1338 N N . ASP A 1 171 ? 11.211 21.047 6.945 1 98.69 171 ASP A N 1
ATOM 1339 C CA . ASP A 1 171 ? 11.594 20.828 8.336 1 98.69 171 ASP A CA 1
ATOM 1340 C C . ASP A 1 171 ? 12.75 21.75 8.734 1 98.69 171 ASP A C 1
ATOM 1342 O O . ASP A 1 171 ? 12.703 22.406 9.781 1 98.69 171 ASP A O 1
ATOM 1346 N N . MET A 1 172 ? 13.75 21.797 7.938 1 97.75 172 MET A N 1
ATOM 1347 C CA . MET A 1 172 ? 14.922 22.641 8.195 1 97.75 172 MET A CA 1
ATOM 1348 C C . MET A 1 172 ? 14.539 24.109 8.227 1 97.75 172 MET A C 1
ATOM 1350 O O . MET A 1 172 ? 15 24.859 9.102 1 97.75 172 MET A O 1
ATOM 1354 N N . SER A 1 173 ? 13.734 24.5 7.348 1 97.31 173 SER A N 1
ATOM 1355 C CA . SER A 1 173 ? 13.312 25.906 7.27 1 97.31 173 SER A CA 1
ATOM 1356 C C . SER A 1 173 ? 12.508 26.312 8.5 1 97.31 173 SER A C 1
ATOM 1358 O O . SER A 1 173 ? 12.703 27.391 9.047 1 97.31 173 SER A O 1
ATOM 1360 N N . LEU A 1 174 ? 11.625 25.453 8.875 1 97.88 174 LEU A N 1
ATOM 1361 C CA . LEU A 1 174 ? 10.797 25.75 10.039 1 97.88 174 LEU A CA 1
ATOM 1362 C C . LEU A 1 174 ? 11.641 25.844 11.305 1 97.88 174 LEU A C 1
ATOM 1364 O O . LEU A 1 174 ? 11.391 26.688 12.164 1 97.88 174 LEU A O 1
ATOM 1368 N N . GLU A 1 175 ? 12.641 24.984 11.422 1 95.88 175 GLU A N 1
ATOM 1369 C CA . GLU A 1 175 ? 13.516 25 12.586 1 95.88 175 GLU A CA 1
ATOM 1370 C C . GLU A 1 175 ? 14.383 26.25 12.609 1 95.88 175 GLU A C 1
ATOM 1372 O O . GLU A 1 175 ? 14.656 26.812 13.672 1 95.88 175 GLU A O 1
ATOM 1377 N N . ARG A 1 176 ? 14.797 26.656 11.523 1 94.5 176 ARG A N 1
ATOM 1378 C CA . ARG A 1 176 ? 15.555 27.906 11.43 1 94.5 176 ARG A CA 1
ATOM 1379 C C . ARG A 1 176 ? 14.703 29.094 11.859 1 94.5 176 ARG A C 1
ATOM 1381 O O . ARG A 1 176 ? 15.188 29.984 12.57 1 94.5 176 ARG A O 1
ATOM 1388 N N . GLU A 1 177 ? 13.523 29.094 11.438 1 94.25 177 GLU A N 1
ATOM 1389 C CA . GLU A 1 177 ? 12.617 30.172 11.805 1 94.25 177 GLU A CA 1
ATOM 1390 C C . GLU A 1 177 ? 12.359 30.188 13.312 1 94.25 177 GLU A C 1
ATOM 1392 O O . GLU A 1 177 ? 12.305 31.266 13.922 1 94.25 177 GLU A O 1
ATOM 1397 N N . LYS A 1 178 ? 12.219 29.062 13.891 1 92.88 178 LYS A N 1
ATOM 1398 C CA . LYS A 1 178 ? 12.016 28.969 15.328 1 92.88 178 LYS A CA 1
ATOM 1399 C C . LYS A 1 178 ? 13.227 29.516 16.094 1 92.88 178 LYS A C 1
ATOM 1401 O O . LYS A 1 178 ? 13.07 30.203 17.094 1 92.88 178 LYS A O 1
ATOM 1406 N N . ARG A 1 179 ? 14.336 29.156 15.594 1 90.5 179 ARG A N 1
ATOM 1407 C CA . ARG A 1 179 ? 15.562 29.625 16.234 1 90.5 179 ARG A CA 1
ATOM 1408 C C . ARG A 1 179 ? 15.703 31.141 16.141 1 90.5 179 ARG A C 1
ATOM 1410 O O . ARG A 1 179 ? 16.094 31.797 17.094 1 90.5 179 ARG A O 1
ATOM 1417 N N . ARG A 1 180 ? 15.383 31.656 15.07 1 89.88 180 ARG A N 1
ATOM 1418 C CA . ARG A 1 180 ? 15.461 33.094 14.867 1 89.88 180 ARG A CA 1
ATOM 1419 C C . ARG A 1 180 ? 14.492 33.844 15.789 1 89.88 180 ARG A C 1
ATOM 1421 O O . ARG A 1 180 ? 14.836 34.875 16.359 1 89.88 180 ARG A O 1
ATOM 1428 N N . ARG A 1 181 ? 13.391 33.344 15.992 1 90.5 181 ARG A N 1
ATOM 1429 C CA . ARG A 1 181 ? 12.391 33.938 16.859 1 90.5 181 ARG A CA 1
ATOM 1430 C C . ARG A 1 181 ? 12.828 33.906 18.328 1 90.5 181 ARG A C 1
ATOM 1432 O O . ARG A 1 181 ? 12.625 34.844 19.078 1 90.5 181 ARG A O 1
ATOM 1439 N N . ARG A 1 182 ? 13.414 32.844 18.656 1 88.44 182 ARG A N 1
ATOM 1440 C CA . ARG A 1 182 ? 13.898 32.688 20.031 1 88.44 182 ARG A CA 1
ATOM 1441 C C . ARG A 1 182 ? 15.039 33.656 20.328 1 88.44 182 ARG A C 1
ATOM 1443 O O . ARG A 1 182 ? 15.125 34.219 21.422 1 88.44 182 ARG A O 1
ATOM 1450 N N . GLN A 1 183 ? 15.875 33.812 19.406 1 87.12 183 GLN A N 1
ATOM 1451 C CA . GLN A 1 183 ? 17 34.719 19.562 1 87.12 183 GLN A CA 1
ATOM 1452 C C . GLN A 1 183 ? 16.516 36.188 19.625 1 87.12 183 GLN A C 1
ATOM 1454 O O . GLN A 1 183 ? 17.062 36.969 20.391 1 87.12 183 GLN A O 1
ATOM 1459 N N . ALA A 1 184 ? 15.516 36.531 18.969 1 89.56 184 ALA A N 1
ATOM 1460 C CA . ALA A 1 184 ? 15 37.906 18.938 1 89.56 184 ALA A CA 1
ATOM 1461 C C . ALA A 1 184 ? 14.281 38.25 20.234 1 89.56 184 ALA A C 1
ATOM 1463 O O . ALA A 1 184 ? 14.281 39.406 20.656 1 89.56 184 ALA A O 1
ATOM 1464 N N . GLN A 1 185 ? 13.703 37.312 20.797 1 85.06 185 GLN A N 1
ATOM 1465 C CA . GLN A 1 185 ? 13 37.562 22.062 1 85.06 185 GLN A CA 1
ATOM 1466 C C . GLN A 1 185 ? 13.984 37.719 23.219 1 85.06 185 GLN A C 1
ATOM 1468 O O . GLN A 1 185 ? 13.641 38.281 24.25 1 85.06 185 GLN A O 1
ATOM 1473 N N . THR A 1 186 ? 15.133 37.156 23.062 1 80.31 186 THR A N 1
ATOM 1474 C CA . THR A 1 186 ? 16.125 37.25 24.125 1 80.31 186 THR A CA 1
ATOM 1475 C C . THR A 1 186 ? 16.891 38.562 24.016 1 80.31 186 THR A C 1
ATOM 1477 O O . THR A 1 186 ? 17.453 39.062 25 1 80.31 186 THR A O 1
ATOM 1480 N N . LEU A 1 187 ? 16.75 39.281 22.953 1 69.88 187 LEU A N 1
ATOM 1481 C CA . LEU A 1 187 ? 17.344 40.594 22.844 1 69.88 187 LEU A CA 1
ATOM 1482 C C . LEU A 1 187 ? 16.359 41.688 23.266 1 69.88 187 LEU A C 1
ATOM 1484 O O . LEU A 1 187 ? 16.734 42.688 23.875 1 69.88 187 LEU A O 1
ATOM 1488 N N . MET B 1 1 ? 22.125 -26.359 -35.094 1 36.25 1 MET B N 1
ATOM 1489 C CA . MET B 1 1 ? 21.188 -25.641 -34.25 1 36.25 1 MET B CA 1
ATOM 1490 C C . MET B 1 1 ? 21.781 -24.312 -33.781 1 36.25 1 MET B C 1
ATOM 1492 O O . MET B 1 1 ? 22.844 -24.297 -33.156 1 36.25 1 MET B O 1
ATOM 1496 N N . SER B 1 2 ? 21.547 -23.062 -34.281 1 41.78 2 SER B N 1
ATOM 1497 C CA . SER B 1 2 ? 22.234 -21.766 -34.312 1 41.78 2 SER B CA 1
ATOM 1498 C C . SER B 1 2 ? 22.406 -21.203 -32.906 1 41.78 2 SER B C 1
ATOM 1500 O O . SER B 1 2 ? 21.453 -21.156 -32.125 1 41.78 2 SER B O 1
ATOM 1502 N N . LEU B 1 3 ? 23.516 -21.172 -32.219 1 48.81 3 LEU B N 1
ATOM 1503 C CA . LEU B 1 3 ? 24.203 -20.656 -31.031 1 48.81 3 LEU B CA 1
ATOM 1504 C C . LEU B 1 3 ? 23.672 -19.266 -30.672 1 48.81 3 LEU B C 1
ATOM 1506 O O . LEU B 1 3 ? 24.188 -18.625 -29.734 1 48.81 3 LEU B O 1
ATOM 1510 N N . ARG B 1 4 ? 23.078 -18.469 -31.594 1 54.31 4 ARG B N 1
ATOM 1511 C CA . ARG B 1 4 ? 23.141 -17.016 -31.719 1 54.31 4 ARG B CA 1
ATOM 1512 C C . ARG B 1 4 ? 22.062 -16.344 -30.875 1 54.31 4 ARG B C 1
ATOM 1514 O O . ARG B 1 4 ? 21.859 -15.133 -30.953 1 54.31 4 ARG B O 1
ATOM 1521 N N . ASP B 1 5 ? 21.031 -17.094 -30.469 1 64.56 5 ASP B N 1
ATOM 1522 C CA . ASP B 1 5 ? 20.047 -16.234 -29.828 1 64.56 5 ASP B CA 1
ATOM 1523 C C . ASP B 1 5 ? 20.547 -15.711 -28.5 1 64.56 5 ASP B C 1
ATOM 1525 O O . ASP B 1 5 ? 21.031 -16.484 -27.656 1 64.56 5 ASP B O 1
ATOM 1529 N N . PRO B 1 6 ? 20.812 -14.539 -28.406 1 74 6 PRO B N 1
ATOM 1530 C CA . PRO B 1 6 ? 21.312 -13.969 -27.156 1 74 6 PRO B CA 1
ATOM 1531 C C . PRO B 1 6 ? 20.562 -14.484 -25.938 1 74 6 PRO B C 1
ATOM 1533 O O . PRO B 1 6 ? 19.391 -14.859 -26.031 1 74 6 PRO B O 1
ATOM 1536 N N . PRO B 1 7 ? 21.344 -14.797 -24.984 1 85.62 7 PRO B N 1
ATOM 1537 C CA . PRO B 1 7 ? 20.734 -15.25 -23.734 1 85.62 7 PRO B CA 1
ATOM 1538 C C . PRO B 1 7 ? 19.594 -14.336 -23.266 1 85.62 7 PRO B C 1
ATOM 1540 O O . PRO B 1 7 ? 19.656 -13.125 -23.484 1 85.62 7 PRO B O 1
ATOM 1543 N N . TYR B 1 8 ? 18.531 -14.922 -22.906 1 90.31 8 TYR B N 1
ATOM 1544 C CA . TYR B 1 8 ? 17.406 -14.195 -22.328 1 90.31 8 TYR B CA 1
ATOM 1545 C C . TYR B 1 8 ? 17.844 -13.367 -21.125 1 90.31 8 TYR B C 1
ATOM 1547 O O . TYR B 1 8 ? 18.531 -13.867 -20.234 1 90.31 8 TYR B O 1
ATOM 1555 N N . ASP B 1 9 ? 17.484 -12.086 -21.219 1 93.25 9 ASP B N 1
ATOM 1556 C CA . ASP B 1 9 ? 17.734 -11.164 -20.125 1 93.25 9 ASP B CA 1
ATOM 1557 C C . ASP B 1 9 ? 16.438 -10.531 -19.625 1 93.25 9 ASP B C 1
ATOM 1559 O O . ASP B 1 9 ? 15.891 -9.625 -20.266 1 93.25 9 ASP B O 1
ATOM 1563 N N . PRO B 1 10 ? 15.984 -10.969 -18.469 1 95.38 10 PRO B N 1
ATOM 1564 C CA . PRO B 1 10 ? 14.758 -10.367 -17.938 1 95.38 10 PRO B CA 1
ATOM 1565 C C . PRO B 1 10 ? 14.938 -8.898 -17.547 1 95.38 10 PRO B C 1
ATOM 1567 O O . PRO B 1 10 ? 16.078 -8.43 -17.406 1 95.38 10 PRO B O 1
ATOM 1570 N N . PRO B 1 11 ? 13.82 -8.156 -17.422 1 96.81 11 PRO B N 1
ATOM 1571 C CA . PRO B 1 11 ? 13.938 -6.781 -16.938 1 96.81 11 PRO B CA 1
ATOM 1572 C C . PRO B 1 11 ? 14.711 -6.68 -15.633 1 96.81 11 PRO B C 1
ATOM 1574 O O . PRO B 1 11 ? 14.641 -7.59 -14.805 1 96.81 11 PRO B O 1
ATOM 1577 N N . SER B 1 12 ? 15.445 -5.582 -15.531 1 97.81 12 SER B N 1
ATOM 1578 C CA . SER B 1 12 ? 16.141 -5.324 -14.273 1 97.81 12 SER B CA 1
ATOM 1579 C C . SER B 1 12 ? 15.164 -5.098 -13.133 1 97.81 12 SER B C 1
ATOM 1581 O O . SER B 1 12 ? 13.969 -4.898 -13.367 1 97.81 12 SER B O 1
ATOM 1583 N N . VAL B 1 13 ? 15.633 -5.098 -11.93 1 97.5 13 VAL B N 1
ATOM 1584 C CA . VAL B 1 13 ? 14.812 -4.824 -10.75 1 97.5 13 VAL B CA 1
ATOM 1585 C C . VAL B 1 13 ? 14.211 -3.426 -10.859 1 97.5 13 VAL B C 1
ATOM 1587 O O . VAL B 1 13 ? 13.023 -3.234 -10.586 1 97.5 13 VAL B O 1
ATOM 1590 N N . SER B 1 14 ? 14.992 -2.461 -11.273 1 95.88 14 SER B N 1
ATOM 1591 C CA . SER B 1 14 ? 14.516 -1.09 -11.43 1 95.88 14 SER B CA 1
ATOM 1592 C C . SER B 1 14 ? 13.398 -1.007 -12.461 1 95.88 14 SER B C 1
ATOM 1594 O O . SER B 1 14 ? 12.406 -0.3 -12.258 1 95.88 14 SER B O 1
ATOM 1596 N N . GLU B 1 15 ? 13.609 -1.667 -13.516 1 96.62 15 GLU B N 1
ATOM 1597 C CA . GLU B 1 15 ? 12.594 -1.691 -14.562 1 96.62 15 GLU B CA 1
ATOM 1598 C C . GLU B 1 15 ? 11.305 -2.338 -14.055 1 96.62 15 GLU B C 1
ATOM 1600 O O . GLU B 1 15 ? 10.203 -1.863 -14.359 1 96.62 15 GLU B O 1
ATOM 1605 N N . LEU B 1 16 ? 11.438 -3.393 -13.312 1 97.06 16 LEU B N 1
ATOM 1606 C CA . LEU B 1 16 ? 10.273 -4.066 -12.742 1 97.06 16 LEU B CA 1
ATOM 1607 C C . LEU B 1 16 ? 9.562 -3.164 -11.742 1 97.06 16 LEU B C 1
ATOM 1609 O O . LEU B 1 16 ? 8.328 -3.105 -11.719 1 97.06 16 LEU B O 1
ATOM 1613 N N . GLN B 1 17 ? 10.297 -2.477 -10.945 1 94.62 17 GLN B N 1
ATOM 1614 C CA . GLN B 1 17 ? 9.711 -1.551 -9.984 1 94.62 17 GLN B CA 1
ATOM 1615 C C . GLN B 1 17 ? 8.938 -0.441 -10.688 1 94.62 17 GLN B C 1
ATOM 1617 O O . GLN B 1 17 ? 7.832 -0.082 -10.266 1 94.62 17 GLN B O 1
ATOM 1622 N N . GLU B 1 18 ? 9.516 0.103 -11.742 1 93.56 18 GLU B N 1
ATOM 1623 C CA . GLU B 1 18 ? 8.828 1.122 -12.523 1 93.56 18 GLU B CA 1
ATOM 1624 C C . GLU B 1 18 ? 7.523 0.578 -13.109 1 93.56 18 GLU B C 1
ATOM 1626 O O . GLU B 1 18 ? 6.504 1.268 -13.117 1 93.56 18 GLU B O 1
ATOM 1631 N N . PHE B 1 19 ? 7.625 -0.615 -13.586 1 95.56 19 PHE B N 1
ATOM 1632 C CA . PHE B 1 19 ? 6.461 -1.284 -14.148 1 95.56 19 PHE B CA 1
ATOM 1633 C C . PHE B 1 19 ? 5.383 -1.486 -13.094 1 95.56 19 PHE B C 1
ATOM 1635 O O . PHE B 1 19 ? 4.195 -1.288 -13.359 1 95.56 19 PHE B O 1
ATOM 1642 N N . LEU B 1 20 ? 5.746 -1.809 -11.898 1 95.12 20 LEU B N 1
ATOM 1643 C CA . LEU B 1 20 ? 4.832 -2.074 -10.789 1 95.12 20 LEU B CA 1
ATOM 1644 C C . LEU B 1 20 ? 4.203 -0.782 -10.289 1 95.12 20 LEU B C 1
ATOM 1646 O O . LEU B 1 20 ? 3.062 -0.786 -9.812 1 95.12 20 LEU B O 1
ATOM 1650 N N . LEU B 1 21 ? 4.918 0.282 -10.445 1 89.44 21 LEU B N 1
ATOM 1651 C CA . LEU B 1 21 ? 4.457 1.568 -9.93 1 89.44 21 LEU B CA 1
ATOM 1652 C C . LEU B 1 21 ? 3.551 2.26 -10.945 1 89.44 21 LEU B C 1
ATOM 1654 O O . LEU B 1 21 ? 2.775 3.15 -10.586 1 89.44 21 LEU B O 1
ATOM 1658 N N . ALA B 1 22 ? 3.689 1.766 -12.148 1 88.06 22 ALA B N 1
ATOM 1659 C CA . ALA B 1 22 ? 2.904 2.387 -13.211 1 88.06 22 ALA B CA 1
ATOM 1660 C C . ALA B 1 22 ? 1.43 2.012 -13.094 1 88.06 22 ALA B C 1
ATOM 1662 O O . ALA B 1 22 ? 1.096 0.854 -12.836 1 88.06 22 ALA B O 1
ATOM 1663 N N . ASP B 1 23 ? 0.517 2.959 -13.125 1 85.31 23 ASP B N 1
ATOM 1664 C CA . ASP B 1 23 ? -0.931 2.789 -13.188 1 85.31 23 ASP B CA 1
ATOM 1665 C C . ASP B 1 23 ? -1.45 2.041 -11.961 1 85.31 23 ASP B C 1
ATOM 1667 O O . ASP B 1 23 ? -2.32 1.177 -12.078 1 85.31 23 ASP B O 1
ATOM 1671 N N . ARG B 1 24 ? -0.816 2.223 -10.875 1 90.06 24 ARG B N 1
ATOM 1672 C CA . ARG B 1 24 ? -1.277 1.644 -9.617 1 90.06 24 ARG B CA 1
ATOM 1673 C C . ARG B 1 24 ? -2.693 2.104 -9.289 1 90.06 24 ARG B C 1
ATOM 1675 O O . ARG B 1 24 ? -3.061 3.248 -9.562 1 90.06 24 ARG B O 1
ATOM 1682 N N . ARG B 1 25 ? -3.441 1.163 -8.703 1 91.81 25 ARG B N 1
ATOM 1683 C CA . ARG B 1 25 ? -4.805 1.449 -8.258 1 91.81 25 ARG B CA 1
ATOM 1684 C C . ARG B 1 25 ? -5.051 0.909 -6.855 1 91.81 25 ARG B C 1
ATOM 1686 O O . ARG B 1 25 ? -4.445 -0.085 -6.453 1 91.81 25 ARG B O 1
ATOM 1693 N N . PRO B 1 26 ? -5.945 1.628 -6.168 1 93.31 26 PRO B N 1
ATOM 1694 C CA . PRO B 1 26 ? -6.289 1.083 -4.855 1 93.31 26 PRO B CA 1
ATOM 1695 C C . PRO B 1 26 ? -6.883 -0.321 -4.934 1 93.31 26 PRO B C 1
ATOM 1697 O O . PRO B 1 26 ? -7.59 -0.642 -5.891 1 93.31 26 PRO B O 1
ATOM 1700 N N . THR B 1 27 ? -6.527 -1.093 -3.896 1 94.38 27 THR B N 1
ATOM 1701 C CA . THR B 1 27 ? -7.047 -2.455 -3.855 1 94.38 27 THR B CA 1
ATOM 1702 C C . THR B 1 27 ? -7.676 -2.754 -2.498 1 94.38 27 THR B C 1
ATOM 1704 O O . THR B 1 27 ? -7.523 -1.977 -1.553 1 94.38 27 THR B O 1
ATOM 1707 N N . GLY B 1 28 ? -8.539 -3.816 -2.469 1 94.5 28 GLY B N 1
ATOM 1708 C CA . GLY B 1 28 ? -9.125 -4.258 -1.213 1 94.5 28 GLY B CA 1
ATOM 1709 C C . GLY B 1 28 ? -8.188 -5.125 -0.391 1 94.5 28 GLY B C 1
ATOM 1710 O O . GLY B 1 28 ? -6.984 -5.188 -0.669 1 94.5 28 GLY B O 1
ATOM 1711 N N . HIS B 1 29 ? -8.789 -5.664 0.641 1 97.62 29 HIS B N 1
ATOM 1712 C CA . HIS B 1 29 ? -8 -6.516 1.521 1 97.62 29 HIS B CA 1
ATOM 1713 C C . HIS B 1 29 ? -7.691 -7.855 0.862 1 97.62 29 HIS B C 1
ATOM 1715 O O . HIS B 1 29 ? -6.738 -8.539 1.246 1 97.62 29 HIS B O 1
ATOM 1721 N N . VAL B 1 30 ? -8.492 -8.273 -0.033 1 98.75 30 VAL B N 1
ATOM 1722 C CA . VAL B 1 30 ? -8.32 -9.516 -0.78 1 98.75 30 VAL B CA 1
ATOM 1723 C C . VAL B 1 30 ? -8.805 -9.32 -2.217 1 98.75 30 VAL B C 1
ATOM 1725 O O . VAL B 1 30 ? -9.82 -8.672 -2.455 1 98.75 30 VAL B O 1
ATOM 1728 N N . ASN B 1 31 ? -8.062 -9.844 -3.207 1 98.75 31 ASN B N 1
ATOM 1729 C CA . ASN B 1 31 ? -8.383 -9.734 -4.625 1 98.75 31 ASN B CA 1
ATOM 1730 C C . ASN B 1 31 ? -8.055 -11.023 -5.379 1 98.75 31 ASN B C 1
ATOM 1732 O O . ASN B 1 31 ? -7.012 -11.633 -5.145 1 98.75 31 ASN B O 1
ATOM 1736 N N . GLN B 1 32 ? -8.977 -11.367 -6.277 1 98.94 32 GLN B N 1
ATOM 1737 C CA . GLN B 1 32 ? -8.633 -12.445 -7.199 1 98.94 32 GLN B CA 1
ATOM 1738 C C . GLN B 1 32 ? -7.641 -11.977 -8.258 1 98.94 32 GLN B C 1
ATOM 1740 O O . GLN B 1 32 ? -7.871 -10.961 -8.922 1 98.94 32 GLN B O 1
ATOM 1745 N N . VAL B 1 33 ? -6.547 -12.758 -8.383 1 98.88 33 VAL B N 1
ATOM 1746 C CA . VAL B 1 33 ? -5.5 -12.266 -9.273 1 98.88 33 VAL B CA 1
ATOM 1747 C C . VAL B 1 33 ? -5.293 -13.25 -10.422 1 98.88 33 VAL B C 1
ATOM 1749 O O . VAL B 1 33 ? -4.578 -12.953 -11.383 1 98.88 33 VAL B O 1
ATOM 1752 N N . TRP B 1 34 ? -5.73 -14.367 -10.344 1 98.81 34 TRP B N 1
ATOM 1753 C CA . TRP B 1 34 ? -5.75 -15.477 -11.289 1 98.81 34 TRP B CA 1
ATOM 1754 C C . TRP B 1 34 ? -6.945 -16.391 -11.023 1 98.81 34 TRP B C 1
ATOM 1756 O O . TRP B 1 34 ? -7.516 -16.375 -9.938 1 98.81 34 TRP B O 1
ATOM 1766 N N . PRO B 1 35 ? -7.504 -17.125 -11.984 1 98.75 35 PRO B N 1
ATOM 1767 C CA . PRO B 1 35 ? -8.688 -17.953 -11.727 1 98.75 35 PRO B CA 1
ATOM 1768 C C . PRO B 1 35 ? -8.547 -18.797 -10.461 1 98.75 35 PRO B C 1
ATOM 1770 O O . PRO B 1 35 ? -7.68 -19.672 -10.398 1 98.75 35 PRO B O 1
ATOM 1773 N N . ASN B 1 36 ? -9.391 -18.484 -9.477 1 98.88 36 ASN B N 1
ATOM 1774 C CA . ASN B 1 36 ? -9.5 -19.203 -8.211 1 98.88 36 ASN B CA 1
ATOM 1775 C C . ASN B 1 36 ? -8.273 -18.984 -7.336 1 98.88 36 ASN B C 1
ATOM 1777 O O . ASN B 1 36 ? -8.008 -19.781 -6.426 1 98.88 36 ASN B O 1
ATOM 1781 N N . LEU B 1 37 ? -7.488 -17.953 -7.637 1 98.94 37 LEU B N 1
ATOM 1782 C CA . LEU B 1 37 ? -6.293 -17.609 -6.871 1 98.94 37 LEU B CA 1
ATOM 1783 C C . LEU B 1 37 ? -6.359 -16.172 -6.383 1 98.94 37 LEU B C 1
ATOM 1785 O O . LEU B 1 37 ? -6.523 -15.242 -7.18 1 98.94 37 LEU B O 1
ATOM 1789 N N . TYR B 1 38 ? -6.242 -16 -5.074 1 99 38 TYR B N 1
ATOM 1790 C CA . TYR B 1 38 ? -6.43 -14.719 -4.406 1 99 38 TYR B CA 1
ATOM 1791 C C . TYR B 1 38 ? -5.18 -14.32 -3.633 1 99 38 TYR B C 1
ATOM 1793 O O . TYR B 1 38 ? -4.5 -15.172 -3.057 1 99 38 TYR B O 1
ATOM 1801 N N . ILE B 1 39 ? -4.914 -13.031 -3.666 1 98.94 39 ILE B N 1
ATOM 1802 C CA . ILE B 1 39 ? -3.91 -12.453 -2.775 1 98.94 39 ILE B CA 1
ATOM 1803 C C . ILE B 1 39 ? -4.586 -11.5 -1.788 1 98.94 39 ILE B C 1
ATOM 1805 O O . ILE B 1 39 ? -5.496 -10.758 -2.156 1 98.94 39 ILE B O 1
ATOM 1809 N N . GLY B 1 40 ? -4.121 -11.539 -0.56 1 98.69 40 GLY B N 1
ATOM 1810 C CA . GLY B 1 40 ? -4.676 -10.586 0.394 1 98.69 40 GLY B CA 1
ATOM 1811 C C . GLY B 1 40 ? -3.748 -10.297 1.558 1 98.69 40 GLY B C 1
ATOM 1812 O O . GLY B 1 40 ? -2.58 -10.695 1.541 1 98.69 40 GLY B O 1
ATOM 1813 N N . ASN B 1 41 ? -4.273 -9.492 2.521 1 98.25 41 ASN B N 1
ATOM 1814 C CA . ASN B 1 41 ? -3.514 -9.078 3.693 1 98.25 41 ASN B CA 1
ATOM 1815 C C . ASN B 1 41 ? -4.051 -9.719 4.969 1 98.25 41 ASN B C 1
ATOM 1817 O O . ASN B 1 41 ? -4.902 -10.609 4.91 1 98.25 41 ASN B O 1
ATOM 1821 N N . GLU B 1 42 ? -3.494 -9.383 6.074 1 98 42 GLU B N 1
ATOM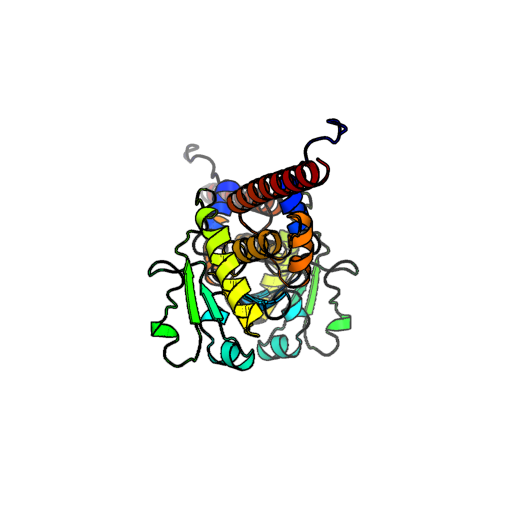 1822 C CA . GLU B 1 42 ? -3.842 -9.984 7.359 1 98 42 GLU B CA 1
ATOM 1823 C C . GLU B 1 42 ? -5.309 -9.742 7.703 1 98 42 GLU B C 1
ATOM 1825 O O . GLU B 1 42 ? -5.961 -10.602 8.305 1 98 42 GLU B O 1
ATOM 1830 N N . VAL B 1 43 ? -5.844 -8.609 7.352 1 97.75 43 VAL B N 1
ATOM 1831 C CA . VAL B 1 43 ? -7.242 -8.305 7.633 1 97.75 43 VAL B CA 1
ATOM 1832 C C . VAL B 1 43 ? -8.141 -9.344 6.973 1 97.75 43 VAL B C 1
ATOM 1834 O O . VAL B 1 43 ? -9.039 -9.891 7.613 1 97.75 43 VAL B O 1
ATOM 1837 N N . ALA B 1 44 ? -7.863 -9.602 5.746 1 98.44 44 ALA B N 1
ATOM 1838 C CA . ALA B 1 44 ? -8.625 -10.625 5.039 1 98.44 44 ALA B CA 1
ATOM 1839 C C . ALA B 1 44 ? -8.398 -12 5.656 1 98.44 44 ALA B C 1
ATOM 1841 O O . ALA B 1 44 ? -9.328 -12.797 5.781 1 98.44 44 ALA B O 1
ATOM 1842 N N . ALA B 1 45 ? -7.168 -12.242 6.039 1 98.62 45 ALA B N 1
ATOM 1843 C CA . ALA B 1 45 ? -6.824 -13.547 6.602 1 98.62 45 ALA B CA 1
ATOM 1844 C C . ALA B 1 45 ? -7.598 -13.812 7.891 1 98.62 45 ALA B C 1
ATOM 1846 O O . ALA B 1 45 ? -7.918 -14.961 8.203 1 98.62 45 ALA B O 1
ATOM 1847 N N . ARG B 1 46 ? -7.934 -12.773 8.562 1 98.19 46 ARG B N 1
ATOM 1848 C CA . ARG B 1 46 ? -8.586 -12.938 9.859 1 98.19 46 ARG B CA 1
ATOM 1849 C C . ARG B 1 46 ? -10.102 -12.852 9.719 1 98.19 46 ARG B C 1
ATOM 1851 O O . ARG B 1 46 ? -10.836 -13.062 10.688 1 98.19 46 ARG B O 1
ATOM 1858 N N . ASP B 1 47 ? -10.57 -12.547 8.562 1 98.25 47 ASP B N 1
ATOM 1859 C CA . ASP B 1 47 ? -12 -12.438 8.297 1 98.25 47 ASP B CA 1
ATOM 1860 C C . ASP B 1 47 ? -12.555 -13.75 7.742 1 98.25 47 ASP B C 1
ATOM 1862 O O . ASP B 1 47 ? -12.789 -13.867 6.539 1 98.25 47 ASP B O 1
ATOM 1866 N N . LYS B 1 48 ? -12.891 -14.625 8.617 1 98.06 48 LYS B N 1
ATOM 1867 C CA . LYS B 1 48 ? -13.344 -15.953 8.227 1 98.06 48 LYS B CA 1
ATOM 1868 C C . LYS B 1 48 ? -14.633 -15.875 7.406 1 98.06 48 LYS B C 1
ATOM 1870 O O . LYS B 1 48 ? -14.852 -16.688 6.508 1 98.06 48 LYS B O 1
ATOM 1875 N N . GLY B 1 49 ? -15.492 -14.922 7.758 1 98.06 49 GLY B N 1
ATOM 1876 C CA . GLY B 1 49 ? -16.703 -14.734 6.977 1 98.06 49 GLY B CA 1
ATOM 1877 C C . GLY B 1 49 ? -16.438 -14.453 5.512 1 98.06 49 GLY B C 1
ATOM 1878 O O . GLY B 1 49 ? -17.031 -15.07 4.633 1 98.06 49 GLY B O 1
ATOM 1879 N N . THR B 1 50 ? -15.516 -13.57 5.258 1 98.25 50 THR B N 1
ATOM 1880 C CA . THR B 1 50 ? -15.141 -13.227 3.893 1 98.25 50 THR B CA 1
ATOM 1881 C C . THR B 1 50 ? -14.523 -14.43 3.184 1 98.25 50 THR B C 1
ATOM 1883 O O . THR B 1 50 ? -14.852 -14.719 2.031 1 98.25 50 THR B O 1
ATOM 1886 N N . LEU B 1 51 ? -13.664 -15.148 3.871 1 98.69 51 LEU B N 1
ATOM 1887 C CA . LEU B 1 51 ? -13.023 -16.312 3.277 1 98.69 51 LEU B CA 1
ATOM 1888 C C . LEU B 1 51 ? -14.047 -17.391 2.928 1 98.69 51 LEU B C 1
ATOM 1890 O O . LEU B 1 51 ? -13.977 -18 1.858 1 98.69 51 LEU B O 1
ATOM 1894 N N . HIS B 1 52 ? -14.977 -17.531 3.799 1 98.31 52 HIS B N 1
ATOM 1895 C CA . HIS B 1 52 ? -16.047 -18.5 3.557 1 98.31 52 HIS B CA 1
ATOM 1896 C C . HIS B 1 52 ? -16.891 -18.078 2.359 1 98.31 52 HIS B C 1
ATOM 1898 O O . HIS B 1 52 ? -17.203 -18.906 1.497 1 98.31 52 HIS B O 1
ATOM 1904 N N . SER B 1 53 ? -17.266 -16.844 2.34 1 98.5 53 SER B N 1
ATOM 1905 C CA . SER B 1 53 ? -18.125 -16.328 1.269 1 98.5 53 SER B CA 1
ATOM 1906 C C . SER B 1 53 ? -17.438 -16.453 -0.089 1 98.5 53 SER B C 1
ATOM 1908 O O . SER B 1 53 ? -18.109 -16.656 -1.108 1 98.5 53 SER B O 1
ATOM 1910 N N . LEU B 1 54 ? -16.141 -16.375 -0.115 1 98.56 54 LEU B N 1
ATOM 1911 C CA . LEU B 1 54 ? -15.359 -16.484 -1.347 1 98.56 54 LEU B CA 1
ATOM 1912 C C . LEU B 1 54 ? -15.172 -17.953 -1.742 1 98.56 54 LEU B C 1
ATOM 1914 O O . LEU B 1 54 ? -14.703 -18.25 -2.844 1 98.56 54 LEU B O 1
ATOM 1918 N N . GLY B 1 55 ? -15.508 -18.828 -0.846 1 98.62 55 GLY B N 1
ATOM 1919 C CA . GLY B 1 55 ? -15.367 -20.25 -1.121 1 98.62 55 GLY B CA 1
ATOM 1920 C C . GLY B 1 55 ? -13.93 -20.734 -1.038 1 98.62 55 GLY B C 1
ATOM 1921 O O . GLY B 1 55 ? -13.555 -21.703 -1.702 1 98.62 55 GLY B O 1
ATOM 1922 N N . ILE B 1 56 ? -13.148 -20.078 -0.224 1 98.88 56 ILE B N 1
ATOM 1923 C CA . ILE B 1 56 ? -11.742 -20.438 -0.086 1 98.88 56 ILE B CA 1
ATOM 1924 C C . ILE B 1 56 ? -11.625 -21.844 0.492 1 98.88 56 ILE B C 1
ATOM 1926 O O . ILE B 1 56 ? -12.289 -22.188 1.47 1 98.88 56 ILE B O 1
ATOM 1930 N N . THR B 1 57 ? -10.758 -22.609 -0.139 1 98.81 57 THR B N 1
ATOM 1931 C CA . THR B 1 57 ? -10.57 -23.984 0.307 1 98.81 57 THR B CA 1
ATOM 1932 C C . THR B 1 57 ? -9.125 -24.219 0.76 1 98.81 57 THR B C 1
ATOM 1934 O O . THR B 1 57 ? -8.844 -25.188 1.458 1 98.81 57 THR B O 1
ATOM 1937 N N . HIS B 1 58 ? -8.219 -23.422 0.347 1 98.88 58 HIS B N 1
ATOM 1938 C CA . HIS B 1 58 ? -6.793 -23.531 0.649 1 98.88 58 HIS B CA 1
ATOM 1939 C C . HIS B 1 58 ? -6.207 -22.172 1.022 1 98.88 58 HIS B C 1
ATOM 1941 O O . HIS B 1 58 ? -6.516 -21.156 0.387 1 98.88 58 HIS B O 1
ATOM 1947 N N . ILE B 1 59 ? -5.398 -22.156 2.094 1 98.88 59 ILE B N 1
ATOM 1948 C CA . ILE B 1 59 ? -4.754 -20.922 2.551 1 98.88 59 ILE B CA 1
ATOM 1949 C C . ILE B 1 59 ? -3.238 -21.109 2.551 1 98.88 59 ILE B C 1
ATOM 1951 O O . ILE B 1 59 ? -2.725 -22.078 3.107 1 98.88 59 ILE B O 1
ATOM 1955 N N . VAL B 1 60 ? -2.545 -20.25 1.859 1 98.94 60 VAL B N 1
ATOM 1956 C CA . VAL B 1 60 ? -1.097 -20.109 1.97 1 98.94 60 VAL B CA 1
ATOM 1957 C C . VAL B 1 60 ? -0.762 -18.844 2.773 1 98.94 60 VAL B C 1
ATOM 1959 O O . VAL B 1 60 ? -1.092 -17.734 2.363 1 98.94 60 VAL B O 1
ATOM 1962 N N . ASN B 1 61 ? -0.178 -19.078 3.908 1 98.81 61 ASN B N 1
ATOM 1963 C CA . ASN B 1 61 ? 0.305 -17.969 4.727 1 98.81 61 ASN B CA 1
ATOM 1964 C C . ASN B 1 61 ? 1.791 -17.703 4.496 1 98.81 61 ASN B C 1
ATOM 1966 O O . ASN B 1 61 ? 2.641 -18.406 5.051 1 98.81 61 ASN B O 1
ATOM 1970 N N . ALA B 1 62 ? 2.117 -16.641 3.764 1 98.75 62 ALA B N 1
ATOM 1971 C CA . ALA B 1 62 ? 3.492 -16.297 3.41 1 98.75 62 ALA B CA 1
ATOM 1972 C C . ALA B 1 62 ? 4.172 -15.516 4.531 1 98.75 62 ALA B C 1
ATOM 1974 O O . ALA B 1 62 ? 5.273 -14.992 4.355 1 98.75 62 ALA B O 1
ATOM 1975 N N . ALA B 1 63 ? 3.541 -15.328 5.598 1 97.75 63 ALA B N 1
ATOM 1976 C CA . ALA B 1 63 ? 4.043 -14.695 6.816 1 97.75 63 ALA B CA 1
ATOM 1977 C C . ALA B 1 63 ? 3.721 -15.547 8.047 1 97.75 63 ALA B C 1
ATOM 1979 O O . ALA B 1 63 ? 3.293 -15.023 9.078 1 97.75 63 ALA B O 1
ATOM 1980 N N . HIS B 1 64 ? 3.912 -16.75 7.863 1 95.88 64 HIS B N 1
ATOM 1981 C CA . HIS B 1 64 ? 3.615 -17.703 8.93 1 95.88 64 HIS B CA 1
ATOM 1982 C C . HIS B 1 64 ? 4.574 -17.531 10.102 1 95.88 64 HIS B C 1
ATOM 1984 O O . HIS B 1 64 ? 5.762 -17.25 9.906 1 95.88 64 HIS B O 1
ATOM 1990 N N . GLY B 1 65 ? 4.02 -17.75 11.328 1 90.69 65 GLY B N 1
ATOM 1991 C CA . GLY B 1 65 ? 4.848 -17.766 12.523 1 90.69 65 GLY B CA 1
ATOM 1992 C C . GLY B 1 65 ? 4.359 -16.812 13.602 1 90.69 65 GLY B C 1
ATOM 1993 O O . GLY B 1 65 ? 3.648 -15.852 13.312 1 90.69 65 GLY B O 1
ATOM 1994 N N . SER B 1 66 ? 4.797 -17.047 14.805 1 84.19 66 SER B N 1
ATOM 1995 C CA . SER B 1 66 ? 4.32 -16.312 15.977 1 84.19 66 SER B CA 1
ATOM 1996 C C . SER B 1 66 ? 4.723 -14.844 15.914 1 84.19 66 SER B C 1
ATOM 1998 O O . SER B 1 66 ? 4.039 -13.977 16.469 1 84.19 66 SER B O 1
ATOM 2000 N N . GLN B 1 67 ? 5.73 -14.609 15.211 1 84.44 67 GLN B N 1
ATOM 2001 C CA . GLN B 1 67 ? 6.211 -13.234 15.141 1 84.44 67 GLN B CA 1
ATOM 2002 C C . GLN B 1 67 ? 5.656 -12.523 13.914 1 84.44 67 GLN B C 1
ATOM 2004 O O . GLN B 1 67 ? 6.008 -11.375 13.641 1 84.44 67 GLN B O 1
ATOM 2009 N N . HIS B 1 68 ? 4.773 -13.18 13.195 1 92.88 68 HIS B N 1
ATOM 2010 C CA . HIS B 1 68 ? 4.18 -12.641 11.977 1 92.88 68 HIS B CA 1
ATOM 2011 C C . HIS B 1 68 ? 2.656 -12.703 12.031 1 92.88 68 HIS B C 1
ATOM 2013 O O . HIS B 1 68 ? 2.049 -12.234 13 1 92.88 68 HIS B O 1
ATOM 2019 N N . VAL B 1 69 ? 2.041 -13.078 10.906 1 94.44 69 VAL B N 1
ATOM 2020 C CA . VAL B 1 69 ? 0.593 -13.25 10.914 1 94.44 69 VAL B CA 1
ATOM 2021 C C . VAL B 1 69 ? 0.243 -14.617 11.492 1 94.44 69 VAL B C 1
ATOM 2023 O O . VAL B 1 69 ? 0.309 -15.633 10.797 1 94.44 69 VAL B O 1
ATOM 2026 N N . ASN B 1 70 ? -0.024 -14.586 12.68 1 93.12 70 ASN B N 1
ATOM 2027 C CA . ASN B 1 70 ? -0.168 -15.82 13.453 1 93.12 70 ASN B CA 1
ATOM 2028 C C . ASN B 1 70 ? -1.548 -16.438 13.258 1 93.12 70 ASN B C 1
ATOM 2030 O O . ASN B 1 70 ? -2.268 -16.672 14.234 1 93.12 70 ASN B O 1
ATOM 2034 N N . THR B 1 71 ? -1.756 -16.656 11.953 1 91 71 THR B N 1
ATOM 2035 C CA . THR B 1 71 ? -2.92 -17.469 11.602 1 91 71 THR B CA 1
ATOM 2036 C C . THR B 1 71 ? -2.498 -18.875 11.211 1 91 71 THR B C 1
ATOM 2038 O O . THR B 1 71 ? -1.388 -19.078 10.719 1 91 71 THR B O 1
ATOM 2041 N N . GLY B 1 72 ? -2.873 -19.922 11.914 1 91.25 72 GLY B N 1
ATOM 2042 C CA . GLY B 1 72 ? -2.521 -21.312 11.648 1 91.25 72 GLY B CA 1
ATOM 2043 C C . GLY B 1 72 ? -3.717 -22.25 11.68 1 91.25 72 GLY B C 1
ATOM 2044 O O . GLY B 1 72 ? -4.863 -21.797 11.711 1 91.25 72 GLY B O 1
ATOM 2045 N N . PRO B 1 73 ? -3.273 -23.469 11.57 1 92.25 73 PRO B N 1
ATOM 2046 C CA . PRO B 1 73 ? -4.344 -24.469 11.562 1 92.25 73 PRO B CA 1
ATOM 2047 C C . PRO B 1 73 ? -5.301 -24.328 12.742 1 92.25 73 PRO B C 1
ATOM 2049 O O . PRO B 1 73 ? -6.508 -24.531 12.602 1 92.25 73 PRO B O 1
ATOM 2052 N N . ARG B 1 74 ? -4.812 -23.891 13.836 1 94.38 74 ARG B N 1
ATOM 2053 C CA . ARG B 1 74 ? -5.668 -23.719 15.008 1 94.38 74 ARG B CA 1
ATOM 2054 C C . ARG B 1 74 ? -6.645 -22.562 14.812 1 94.38 74 ARG B C 1
ATOM 2056 O O . ARG B 1 74 ? -7.805 -22.656 15.219 1 94.38 74 ARG B O 1
ATOM 2063 N N . PHE B 1 75 ? -6.16 -21.516 14.242 1 96.88 75 PHE B N 1
ATOM 2064 C CA . PHE B 1 75 ? -7.004 -20.344 13.992 1 96.88 75 PHE B CA 1
ATOM 2065 C C . PHE B 1 75 ? -8.148 -20.703 13.055 1 96.88 75 PHE B C 1
ATOM 2067 O O . PHE B 1 75 ? -9.281 -20.25 13.242 1 96.88 75 PHE B O 1
ATOM 2074 N N . TYR B 1 76 ? -7.824 -21.562 12.062 1 97.06 76 TYR B N 1
ATOM 2075 C CA . TYR B 1 76 ? -8.812 -21.875 11.039 1 97.06 76 TYR B CA 1
ATOM 2076 C C . TYR B 1 76 ? -9.555 -23.172 11.375 1 97.06 76 TYR B C 1
ATOM 2078 O O . TYR B 1 76 ? -10.148 -23.797 10.492 1 97.06 76 TYR B O 1
ATOM 2086 N N . ARG B 1 77 ? -9.539 -23.656 12.555 1 95.5 77 ARG B N 1
ATOM 2087 C CA . ARG B 1 77 ? -10.047 -24.969 12.945 1 95.5 77 ARG B CA 1
ATOM 2088 C C . ARG B 1 77 ? -11.539 -25.094 12.672 1 95.5 77 ARG B C 1
ATOM 2090 O O . ARG B 1 77 ? -12.055 -26.188 12.469 1 95.5 77 ARG B O 1
ATOM 2097 N N . ASP B 1 78 ? -12.266 -23.984 12.641 1 96 78 ASP B N 1
ATOM 2098 C CA . ASP B 1 78 ? -13.711 -24 12.438 1 96 78 ASP B CA 1
ATOM 2099 C C . ASP B 1 78 ? -14.062 -23.828 10.961 1 96 78 ASP B C 1
ATOM 2101 O O . ASP B 1 78 ? -15.227 -23.656 10.609 1 96 78 ASP B O 1
ATOM 2105 N N . MET B 1 79 ? -13.055 -23.844 10.156 1 95.88 79 MET B N 1
ATOM 2106 C CA . MET B 1 79 ? -13.234 -23.812 8.703 1 95.88 79 MET B CA 1
ATOM 2107 C C . MET B 1 79 ? -12.734 -25.094 8.062 1 95.88 79 MET B C 1
ATOM 2109 O O . MET B 1 79 ? -11.867 -25.781 8.609 1 95.88 79 MET B O 1
ATOM 2113 N N . THR B 1 80 ? -13.359 -25.453 6.918 1 95.56 80 THR B N 1
ATOM 2114 C CA . THR B 1 80 ? -12.867 -26.562 6.113 1 95.56 80 THR B CA 1
ATOM 2115 C C . THR B 1 80 ? -11.859 -26.078 5.07 1 95.56 80 THR B C 1
ATOM 2117 O O . THR B 1 80 ? -12.195 -25.969 3.891 1 95.56 80 THR B O 1
ATOM 2120 N N . VAL B 1 81 ? -10.695 -25.766 5.566 1 97.88 81 VAL B N 1
ATOM 2121 C CA . VAL B 1 81 ? -9.656 -25.281 4.668 1 97.88 81 VAL B CA 1
ATOM 2122 C C . VAL B 1 81 ? -8.359 -26.031 4.922 1 97.88 81 VAL B C 1
ATOM 2124 O O . VAL B 1 81 ? -8.094 -26.469 6.051 1 97.88 81 VAL B O 1
ATOM 2127 N N . ASP B 1 82 ? -7.609 -26.266 3.887 1 98.31 82 ASP B N 1
ATOM 2128 C CA . ASP B 1 82 ? -6.23 -26.734 3.984 1 98.31 82 ASP B CA 1
ATOM 2129 C C . ASP B 1 82 ? -5.258 -25.562 4.141 1 98.31 82 ASP B C 1
ATOM 2131 O O . ASP B 1 82 ? -5.434 -24.516 3.514 1 98.31 82 ASP B O 1
ATOM 2135 N N . TYR B 1 83 ? -4.281 -25.781 5.027 1 98.31 83 TYR B N 1
ATOM 2136 C CA . TYR B 1 83 ? -3.395 -24.688 5.398 1 98.31 83 TYR B CA 1
ATOM 2137 C C . TYR B 1 83 ? -1.944 -25.016 5.074 1 98.31 83 TYR B C 1
ATOM 2139 O O . TYR B 1 83 ? -1.481 -26.125 5.359 1 98.31 83 TYR B O 1
ATOM 2147 N N . TYR B 1 84 ? -1.247 -24.078 4.469 1 98.56 84 TYR B N 1
ATOM 2148 C CA . TYR B 1 84 ? 0.177 -24.156 4.164 1 98.56 84 TYR B CA 1
ATOM 2149 C C . TYR B 1 84 ? 0.91 -22.906 4.641 1 98.56 84 TYR B C 1
ATOM 2151 O O . TYR B 1 84 ? 0.688 -21.812 4.121 1 98.56 84 TYR B O 1
ATOM 2159 N N . GLY B 1 85 ? 1.809 -23.094 5.598 1 98.31 85 GLY B N 1
ATOM 2160 C CA . GLY B 1 85 ? 2.523 -21.953 6.172 1 98.31 85 GLY B CA 1
ATOM 2161 C C . GLY B 1 85 ? 3.951 -21.844 5.672 1 98.31 85 GLY B C 1
ATOM 2162 O O . GLY B 1 85 ? 4.672 -22.844 5.586 1 98.31 85 GLY B O 1
ATOM 2163 N N . VAL B 1 86 ? 4.348 -20.594 5.297 1 98.31 86 VAL B N 1
ATOM 2164 C CA . VAL B 1 86 ? 5.719 -20.234 4.957 1 98.31 86 VAL B CA 1
ATOM 2165 C C . VAL B 1 86 ? 6.246 -19.203 5.949 1 98.31 86 VAL B C 1
ATOM 2167 O O . VAL B 1 86 ? 5.734 -18.078 6.016 1 98.31 86 VAL B O 1
ATOM 2170 N N . GLU B 1 87 ? 7.242 -19.609 6.723 1 96.94 87 GLU B N 1
ATOM 2171 C CA . GLU B 1 87 ? 7.859 -18.641 7.633 1 96.94 87 GLU B CA 1
ATOM 2172 C C . GLU B 1 87 ? 8.875 -17.766 6.902 1 96.94 87 GLU B C 1
ATOM 2174 O O . GLU B 1 87 ? 9.961 -18.219 6.559 1 96.94 87 GLU B O 1
ATOM 2179 N N . ALA B 1 88 ? 8.492 -16.531 6.699 1 97.19 88 ALA B N 1
ATOM 2180 C CA . ALA B 1 88 ? 9.344 -15.633 5.93 1 97.19 88 ALA B CA 1
ATOM 2181 C C . ALA B 1 88 ? 9.25 -14.203 6.473 1 97.19 88 ALA B C 1
ATOM 2183 O O . ALA B 1 88 ? 8.18 -13.758 6.875 1 97.19 88 ALA B O 1
ATOM 2184 N N . ASP B 1 89 ? 10.406 -13.539 6.438 1 95.62 89 ASP B N 1
ATOM 2185 C CA . ASP B 1 89 ? 10.469 -12.109 6.711 1 95.62 89 ASP B CA 1
ATOM 2186 C C . ASP B 1 89 ? 10.383 -11.297 5.418 1 95.62 89 ASP B C 1
ATOM 2188 O O . ASP B 1 89 ? 10.953 -11.688 4.398 1 95.62 89 ASP B O 1
ATOM 2192 N N . ASP B 1 90 ? 9.711 -10.195 5.539 1 95.62 90 ASP B N 1
ATOM 2193 C CA . ASP B 1 90 ? 9.742 -9.289 4.395 1 95.62 90 ASP B CA 1
ATOM 2194 C C . ASP B 1 90 ? 10.945 -8.352 4.477 1 95.62 90 ASP B C 1
ATOM 2196 O O . ASP B 1 90 ? 10.797 -7.168 4.793 1 95.62 90 ASP B O 1
ATOM 2200 N N . ALA B 1 91 ? 11.992 -8.906 4.18 1 95.06 91 ALA B N 1
ATOM 2201 C CA . ALA B 1 91 ? 13.273 -8.203 4.203 1 95.06 91 ALA B CA 1
ATOM 2202 C C . ALA B 1 91 ? 14.055 -8.43 2.912 1 95.06 91 ALA B C 1
ATOM 2204 O O . ALA B 1 91 ? 14.023 -9.531 2.352 1 95.06 91 ALA B O 1
ATOM 2205 N N . ILE B 1 92 ? 14.773 -7.43 2.529 1 95 92 ILE B N 1
ATOM 2206 C CA . ILE B 1 92 ? 15.469 -7.426 1.249 1 95 92 ILE B CA 1
ATOM 2207 C C . ILE B 1 92 ? 16.469 -8.578 1.197 1 95 92 ILE B C 1
ATOM 2209 O O . ILE B 1 92 ? 16.688 -9.172 0.138 1 95 92 ILE B O 1
ATOM 2213 N N . HIS B 1 93 ? 16.953 -8.984 2.342 1 97 93 HIS B N 1
ATOM 2214 C CA . HIS B 1 93 ? 18.016 -9.984 2.363 1 97 93 HIS B CA 1
ATOM 2215 C C . HIS B 1 93 ? 17.453 -11.383 2.619 1 97 93 HIS B C 1
ATOM 2217 O O . HIS B 1 93 ? 18.188 -12.367 2.613 1 97 93 HIS B O 1
ATOM 2223 N N . PHE B 1 94 ? 16.172 -11.453 2.91 1 97.94 94 PHE B N 1
ATOM 2224 C CA . PHE B 1 94 ? 15.594 -12.773 3.133 1 97.94 94 PHE B CA 1
ATOM 2225 C C . PHE B 1 94 ? 15.57 -13.578 1.841 1 97.94 94 PHE B C 1
ATOM 2227 O O . PHE B 1 94 ? 15.18 -13.07 0.791 1 97.94 94 PHE B O 1
ATOM 2234 N N . ILE B 1 95 ? 15.992 -14.828 1.933 1 98.75 95 ILE B N 1
ATOM 2235 C CA . ILE B 1 95 ? 16.016 -15.719 0.776 1 98.75 95 ILE B CA 1
ATOM 2236 C C . ILE B 1 95 ? 14.727 -16.516 0.714 1 98.75 95 ILE B C 1
ATOM 2238 O O . ILE B 1 95 ? 14.602 -17.562 1.364 1 98.75 95 ILE B O 1
ATOM 2242 N N . LEU B 1 96 ? 13.781 -16.125 -0.133 1 98.81 96 LEU B N 1
ATOM 2243 C CA . LEU B 1 96 ? 12.445 -16.703 -0.241 1 98.81 96 LEU B CA 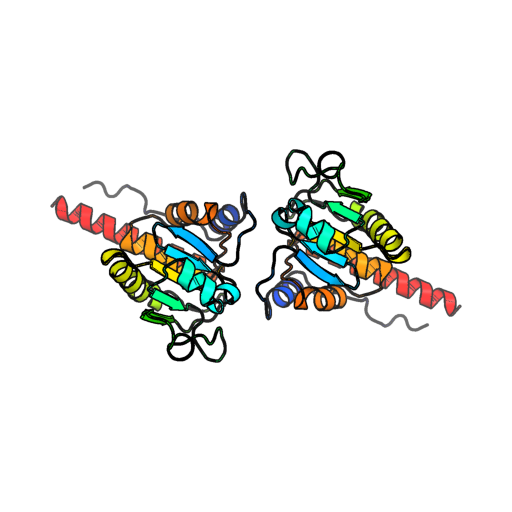1
ATOM 2244 C C . LEU B 1 96 ? 12.422 -17.812 -1.276 1 98.81 96 LEU B C 1
ATOM 2246 O O . LEU B 1 96 ? 11.508 -18.656 -1.276 1 98.81 96 LEU B O 1
ATOM 2250 N N . SER B 1 97 ? 13.453 -17.984 -2.062 1 98.88 97 SER B N 1
ATOM 2251 C CA . SER B 1 97 ? 13.461 -18.797 -3.268 1 98.88 97 SER B CA 1
ATOM 2252 C C . SER B 1 97 ? 13.305 -20.281 -2.932 1 98.88 97 SER B C 1
ATOM 2254 O O . SER B 1 97 ? 12.711 -21.031 -3.703 1 98.88 97 SER B O 1
ATOM 2256 N N . PRO B 1 98 ? 13.758 -20.703 -1.791 1 98.81 98 PRO B N 1
ATOM 2257 C CA . PRO B 1 98 ? 13.555 -22.125 -1.481 1 98.81 98 PRO B CA 1
ATOM 2258 C C . PRO B 1 98 ? 12.078 -22.5 -1.395 1 98.81 98 PRO B C 1
ATOM 2260 O O . PRO B 1 98 ? 11.734 -23.672 -1.517 1 98.81 98 PRO B O 1
ATOM 2263 N N . PHE B 1 99 ? 11.18 -21.578 -1.242 1 98.88 99 PHE B N 1
ATOM 2264 C CA . PHE B 1 99 ? 9.758 -21.859 -1.069 1 98.88 99 PHE B CA 1
ATOM 2265 C C . PHE B 1 99 ? 9.016 -21.719 -2.393 1 98.88 99 PHE B C 1
ATOM 2267 O O . PHE B 1 99 ? 7.82 -22 -2.469 1 98.88 99 PHE B O 1
ATOM 2274 N N . PHE B 1 100 ? 9.719 -21.359 -3.457 1 98.94 100 PHE B N 1
ATOM 2275 C CA . PHE B 1 100 ? 9.055 -21.125 -4.734 1 98.94 100 PHE B CA 1
ATOM 2276 C C . PHE B 1 100 ? 8.406 -22.406 -5.246 1 98.94 100 PHE B C 1
ATOM 2278 O O . PHE B 1 100 ? 7.195 -22.469 -5.449 1 98.94 100 PHE B O 1
ATOM 2285 N N . TYR B 1 101 ? 9.141 -23.422 -5.348 1 98.88 101 TYR B N 1
ATOM 2286 C CA . TYR B 1 101 ? 8.641 -24.641 -5.973 1 98.88 101 TYR B CA 1
ATOM 2287 C C . TYR B 1 101 ? 7.656 -25.375 -5.059 1 98.88 101 TYR B C 1
ATOM 2289 O O . TYR B 1 101 ? 6.566 -25.75 -5.488 1 98.88 101 TYR B O 1
ATOM 2297 N N . PRO B 1 102 ? 7.977 -25.547 -3.738 1 98.88 102 PRO B N 1
ATOM 2298 C CA . PRO B 1 102 ? 6.996 -26.219 -2.893 1 98.88 102 PRO B CA 1
ATOM 2299 C C . PRO B 1 102 ? 5.656 -25.5 -2.84 1 98.88 102 PRO B C 1
ATOM 2301 O O . PRO B 1 102 ? 4.598 -26.141 -2.889 1 98.88 102 PRO B O 1
ATOM 2304 N N . THR B 1 103 ? 5.637 -24.203 -2.775 1 98.94 103 THR B N 1
ATOM 2305 C CA . THR B 1 103 ? 4.395 -23.438 -2.723 1 98.94 103 THR B CA 1
ATOM 2306 C C . THR B 1 103 ? 3.65 -23.516 -4.055 1 98.94 103 THR B C 1
ATOM 2308 O O . THR B 1 103 ? 2.428 -23.672 -4.078 1 98.94 103 THR B O 1
ATOM 2311 N N . ALA B 1 104 ? 4.43 -23.469 -5.137 1 98.94 104 ALA B N 1
ATOM 2312 C CA . ALA B 1 104 ? 3.818 -23.578 -6.461 1 98.94 104 ALA B CA 1
ATOM 2313 C C . ALA B 1 104 ? 3.127 -24.938 -6.629 1 98.94 104 ALA B C 1
ATOM 2315 O O . ALA B 1 104 ? 2.029 -25.016 -7.188 1 98.94 104 ALA B O 1
ATOM 2316 N N . ARG B 1 105 ? 3.764 -25.969 -6.188 1 98.88 105 ARG B N 1
ATOM 2317 C CA . ARG B 1 105 ? 3.178 -27.297 -6.266 1 98.88 105 ARG B CA 1
ATOM 2318 C C . ARG B 1 105 ? 1.896 -27.375 -5.441 1 98.88 105 ARG B C 1
ATOM 2320 O O . ARG B 1 105 ? 0.914 -27.984 -5.871 1 98.88 105 ARG B O 1
ATOM 2327 N N . TYR B 1 106 ? 1.921 -26.797 -4.293 1 98.94 106 TYR B N 1
ATOM 2328 C CA . TYR B 1 106 ? 0.746 -26.766 -3.428 1 98.94 106 TYR B CA 1
ATOM 2329 C C . TYR B 1 106 ? -0.416 -26.047 -4.109 1 98.94 106 TYR B C 1
ATOM 2331 O O . TYR B 1 106 ? -1.537 -26.562 -4.137 1 98.94 106 TYR B O 1
ATOM 2339 N N . ILE B 1 107 ? -0.133 -24.875 -4.652 1 98.94 107 ILE B N 1
ATOM 2340 C CA . ILE B 1 107 ? -1.163 -24.078 -5.32 1 98.94 107 ILE B CA 1
ATOM 2341 C C . ILE B 1 107 ? -1.7 -24.844 -6.523 1 98.94 107 ILE B C 1
ATOM 2343 O O . ILE B 1 107 ? -2.914 -24.938 -6.723 1 98.94 107 ILE B O 1
ATOM 2347 N N . ARG B 1 108 ? -0.81 -25.453 -7.297 1 98.94 108 ARG B N 1
ATOM 2348 C CA . ARG B 1 108 ? -1.204 -26.219 -8.477 1 98.94 108 ARG B CA 1
ATOM 2349 C C . ARG B 1 108 ? -2.139 -27.359 -8.102 1 98.94 108 ARG B C 1
ATOM 2351 O O . ARG B 1 108 ? -3.158 -27.578 -8.758 1 98.94 108 ARG B O 1
ATOM 2358 N N . ALA B 1 109 ? -1.776 -28.109 -7.121 1 98.88 109 ALA B N 1
ATOM 2359 C CA . ALA B 1 109 ? -2.578 -29.25 -6.684 1 98.88 109 ALA B CA 1
ATOM 2360 C C . ALA B 1 109 ? -3.965 -28.797 -6.234 1 98.88 109 ALA B C 1
ATOM 2362 O O . ALA B 1 109 ? -4.969 -29.422 -6.574 1 98.88 109 ALA B O 1
ATOM 2363 N N . ALA B 1 110 ? -4.031 -27.719 -5.465 1 98.88 110 ALA B N 1
ATOM 2364 C CA . ALA B 1 110 ? -5.297 -27.188 -4.965 1 98.88 110 ALA B CA 1
ATOM 2365 C C . ALA B 1 110 ? -6.203 -26.766 -6.113 1 98.88 110 ALA B C 1
ATOM 2367 O O . ALA B 1 110 ? -7.383 -27.125 -6.148 1 98.88 110 ALA B O 1
ATOM 2368 N N . LEU B 1 111 ? -5.625 -26.062 -7.031 1 98.88 111 LEU B N 1
ATOM 2369 C CA . LEU B 1 111 ? -6.406 -25.562 -8.156 1 98.88 111 LEU B CA 1
ATOM 2370 C C . LEU B 1 111 ? -6.867 -26.719 -9.047 1 98.88 111 LEU B C 1
ATOM 2372 O O . LEU B 1 111 ? -7.973 -26.688 -9.586 1 98.88 111 LEU B O 1
ATOM 2376 N N . ALA B 1 112 ? -5.996 -27.703 -9.234 1 98.56 112 ALA B N 1
ATOM 2377 C CA . ALA B 1 112 ? -6.293 -28.859 -10.094 1 98.56 112 ALA B CA 1
ATOM 2378 C C . ALA B 1 112 ? -7.508 -29.625 -9.578 1 98.56 112 ALA B C 1
ATOM 2380 O O . ALA B 1 112 ? -8.234 -30.25 -10.359 1 98.56 112 ALA B O 1
ATOM 2381 N N . MET B 1 113 ? -7.816 -29.547 -8.367 1 97.81 113 MET B N 1
ATOM 2382 C CA . MET B 1 113 ? -8.953 -30.266 -7.793 1 97.81 113 MET B CA 1
ATOM 2383 C C . MET B 1 113 ? -10.156 -29.344 -7.637 1 97.81 113 MET B C 1
ATOM 2385 O O . MET B 1 113 ? -11.102 -29.672 -6.926 1 97.81 113 MET B O 1
ATOM 2389 N N . GLY B 1 114 ? -10.07 -28.141 -8.195 1 98.25 114 GLY B N 1
ATOM 2390 C CA . GLY B 1 114 ? -11.188 -27.203 -8.203 1 98.25 114 GLY B CA 1
ATOM 2391 C C . GLY B 1 114 ? -11.219 -26.297 -6.98 1 98.25 114 GLY B C 1
ATOM 2392 O O . GLY B 1 114 ? -12.203 -25.609 -6.742 1 98.25 114 GLY B O 1
ATOM 2393 N N . GLY B 1 115 ? -10.172 -26.297 -6.215 1 98.81 115 GLY B N 1
ATOM 2394 C CA . GLY B 1 115 ? -10.102 -25.484 -5.016 1 98.81 115 GLY B CA 1
ATOM 2395 C C . GLY B 1 115 ? -9.875 -24.016 -5.309 1 98.81 115 GLY B C 1
ATOM 2396 O O . GLY B 1 115 ? -9.617 -23.641 -6.457 1 98.81 115 GLY B O 1
ATOM 2397 N N . ARG B 1 116 ? -10.094 -23.219 -4.301 1 98.88 116 ARG B N 1
ATOM 2398 C CA . ARG B 1 116 ? -9.805 -21.781 -4.309 1 98.88 116 ARG B CA 1
ATOM 2399 C C . ARG B 1 116 ? -8.727 -21.438 -3.287 1 98.88 116 ARG B C 1
ATOM 2401 O O . ARG B 1 116 ? -8.875 -21.734 -2.1 1 98.88 116 ARG B O 1
ATOM 2408 N N . VAL B 1 117 ? -7.648 -20.812 -3.805 1 98.94 117 VAL B N 1
ATOM 2409 C CA . VAL B 1 117 ? -6.457 -20.625 -2.984 1 98.94 117 VAL B CA 1
ATOM 2410 C C . VAL B 1 117 ? -6.332 -19.156 -2.594 1 98.94 117 VAL B C 1
ATOM 2412 O O . VAL B 1 117 ? -6.441 -18.266 -3.443 1 98.94 117 VAL B O 1
ATOM 2415 N N . PHE B 1 118 ? -6.23 -18.984 -1.333 1 98.94 118 PHE B N 1
ATOM 2416 C CA . PHE B 1 118 ? -5.961 -17.656 -0.776 1 98.94 118 PHE B CA 1
ATOM 2417 C C . PHE B 1 118 ? -4.535 -17.578 -0.254 1 98.94 118 PHE B C 1
ATOM 2419 O O . PHE B 1 118 ? -4.168 -18.281 0.69 1 98.94 118 PHE B O 1
ATOM 2426 N N . VAL B 1 119 ? -3.65 -16.719 -0.909 1 99 119 VAL B N 1
ATOM 2427 C CA . VAL B 1 119 ? -2.275 -16.484 -0.491 1 99 119 VAL B CA 1
ATOM 2428 C C . VAL B 1 119 ? -2.18 -15.125 0.205 1 99 119 VAL B C 1
ATOM 2430 O O . VAL B 1 119 ? -2.527 -14.094 -0.379 1 99 119 VAL B O 1
ATOM 2433 N N . HIS B 1 120 ? -1.728 -15.164 1.464 1 98.88 120 HIS B N 1
ATOM 2434 C CA . HIS B 1 120 ? -1.682 -13.883 2.16 1 98.88 120 HIS B CA 1
ATOM 2435 C C . HIS B 1 120 ? -0.359 -13.703 2.898 1 98.88 120 HIS B C 1
ATOM 2437 O O . HIS B 1 120 ? 0.389 -14.664 3.082 1 98.88 120 HIS B O 1
ATOM 2443 N N . CYS B 1 121 ? 0.039 -12.492 3.172 1 98.25 121 CYS B N 1
ATOM 2444 C CA . CYS B 1 121 ? 1.028 -12.086 4.164 1 98.25 121 CYS B CA 1
ATOM 2445 C C . CYS B 1 121 ? 0.498 -10.961 5.039 1 98.25 121 CYS B C 1
ATOM 2447 O O . CYS B 1 121 ? -0.687 -10.93 5.375 1 98.25 121 CYS B O 1
ATOM 2449 N N . LEU B 1 122 ? 1.382 -10.164 5.555 1 97.06 122 LEU B N 1
ATOM 2450 C CA . LEU B 1 122 ? 0.911 -9.078 6.41 1 97.06 122 LEU B CA 1
ATOM 2451 C C . LEU B 1 122 ? 0.168 -8.031 5.594 1 97.06 122 LEU B C 1
ATOM 2453 O O . LEU B 1 122 ? -0.994 -7.723 5.875 1 97.06 122 LEU B O 1
ATOM 2457 N N . MET B 1 123 ? 0.804 -7.547 4.535 1 96.12 123 MET B N 1
ATOM 2458 C CA . MET B 1 123 ? 0.247 -6.453 3.742 1 96.12 123 MET B CA 1
ATOM 2459 C C . MET B 1 123 ? -0.412 -6.98 2.473 1 96.12 123 MET B C 1
ATOM 2461 O O . MET B 1 123 ? -1.206 -6.277 1.844 1 96.12 123 MET B O 1
ATOM 2465 N N . GLY B 1 124 ? -0.067 -8.18 1.993 1 97.56 124 GLY B N 1
ATOM 2466 C CA . GLY B 1 124 ? -0.574 -8.695 0.731 1 97.56 124 GLY B CA 1
ATOM 2467 C C . GLY B 1 124 ? 0.065 -8.039 -0.479 1 97.56 124 GLY B C 1
ATOM 2468 O O . GLY B 1 124 ? -0.575 -7.898 -1.523 1 97.56 124 GLY B O 1
ATOM 2469 N N . VAL B 1 125 ? 1.391 -7.656 -0.403 1 97.06 125 VAL B N 1
ATOM 2470 C CA . VAL B 1 125 ? 1.924 -6.871 -1.514 1 97.06 125 VAL B CA 1
ATOM 2471 C C . VAL B 1 125 ? 3.301 -7.406 -1.907 1 97.06 125 VAL B C 1
ATOM 2473 O O . VAL B 1 125 ? 3.76 -7.184 -3.029 1 97.06 125 VAL B O 1
ATOM 2476 N N . SER B 1 126 ? 4.031 -8.117 -1.041 1 97.75 126 SER B N 1
ATOM 2477 C CA . SER B 1 126 ? 5.422 -8.477 -1.307 1 97.75 126 SER B CA 1
ATOM 2478 C C . SER B 1 126 ? 5.633 -9.984 -1.222 1 97.75 126 SER B C 1
ATOM 2480 O O . SER B 1 126 ? 5.719 -10.664 -2.248 1 97.75 126 SER B O 1
ATOM 2482 N N . ARG B 1 127 ? 5.535 -10.57 0.06 1 98.56 127 ARG B N 1
ATOM 2483 C CA . ARG B 1 127 ? 5.797 -12 0.239 1 98.56 127 ARG B CA 1
ATOM 2484 C C . ARG B 1 127 ? 4.77 -12.836 -0.514 1 98.56 127 ARG B C 1
ATOM 2486 O O . ARG B 1 127 ? 5.137 -13.734 -1.278 1 98.56 127 ARG B O 1
ATOM 2493 N N . SER B 1 128 ? 3.492 -12.539 -0.277 1 98.88 128 SER B N 1
ATOM 2494 C CA . SER B 1 128 ? 2.412 -13.273 -0.926 1 98.88 128 SER B CA 1
ATOM 2495 C C . SER B 1 128 ? 2.453 -13.102 -2.439 1 98.88 128 SER B C 1
ATOM 2497 O O . SER B 1 128 ? 2.348 -14.078 -3.188 1 98.88 128 SER B O 1
ATOM 2499 N N . ALA B 1 129 ? 2.635 -11.867 -2.846 1 98.88 129 ALA B N 1
ATOM 2500 C CA . ALA B 1 129 ? 2.717 -11.578 -4.273 1 98.88 129 ALA B CA 1
ATOM 2501 C C . ALA B 1 129 ? 3.875 -12.328 -4.922 1 98.88 129 ALA B C 1
ATOM 2503 O O . ALA B 1 129 ? 3.732 -12.875 -6.02 1 98.88 129 ALA B O 1
ATOM 2504 N N . THR B 1 130 ? 4.965 -12.352 -4.266 1 98.94 130 THR B N 1
ATOM 2505 C CA . THR B 1 130 ? 6.148 -13.023 -4.793 1 98.94 130 THR B CA 1
ATOM 2506 C C . THR B 1 130 ? 5.871 -14.508 -5.031 1 98.94 130 THR B C 1
ATOM 2508 O O . THR B 1 130 ? 6.199 -15.039 -6.094 1 98.94 130 THR B O 1
ATOM 2511 N N . LEU B 1 131 ? 5.227 -15.125 -4.098 1 99 131 LEU B N 1
ATOM 2512 C CA . LEU B 1 131 ? 4.93 -16.547 -4.219 1 99 131 LEU B CA 1
ATOM 2513 C C . LEU B 1 131 ? 3.922 -16.797 -5.336 1 99 131 LEU B C 1
ATOM 2515 O O . LEU B 1 131 ? 4.027 -17.797 -6.059 1 99 131 LEU B O 1
ATOM 2519 N N . VAL B 1 132 ? 2.977 -15.969 -5.531 1 99 132 VAL B N 1
ATOM 2520 C CA . VAL B 1 132 ? 1.989 -16.109 -6.598 1 99 132 VAL B CA 1
ATOM 2521 C C . VAL B 1 132 ? 2.662 -15.914 -7.953 1 99 132 VAL B C 1
ATOM 2523 O O . VAL B 1 132 ? 2.396 -16.656 -8.898 1 99 132 VAL B O 1
ATOM 2526 N N . LEU B 1 133 ? 3.564 -14.906 -8.016 1 98.94 133 LEU B N 1
ATOM 2527 C CA . LEU B 1 133 ? 4.297 -14.703 -9.266 1 98.94 133 LEU B CA 1
ATOM 2528 C C . LEU B 1 133 ? 5.141 -15.93 -9.602 1 98.94 133 LEU B C 1
ATOM 2530 O O . LEU B 1 133 ? 5.168 -16.375 -10.75 1 98.94 133 LEU B O 1
ATOM 2534 N N . ALA B 1 134 ? 5.82 -16.484 -8.609 1 98.94 134 ALA B N 1
ATOM 2535 C CA . ALA B 1 134 ? 6.605 -17.703 -8.82 1 98.94 134 ALA B CA 1
ATOM 2536 C C . ALA B 1 134 ? 5.727 -18.844 -9.32 1 98.94 134 ALA B C 1
ATOM 2538 O O . ALA B 1 134 ? 6.113 -19.578 -10.234 1 98.94 134 ALA B O 1
ATOM 2539 N N . PHE B 1 135 ? 4.551 -18.984 -8.766 1 99 135 PHE B N 1
ATOM 2540 C CA . PHE B 1 135 ? 3.6 -20 -9.211 1 99 135 PHE B CA 1
ATOM 2541 C C . PHE B 1 135 ? 3.273 -19.812 -10.688 1 99 135 PHE B C 1
ATOM 2543 O O . PHE B 1 135 ? 3.307 -20.781 -11.461 1 99 135 PHE B O 1
ATOM 2550 N N . LEU B 1 136 ? 2.963 -18.625 -11.07 1 98.94 136 LEU B N 1
ATOM 2551 C CA . LEU B 1 136 ? 2.592 -18.344 -12.453 1 98.94 136 LEU B CA 1
ATOM 2552 C C 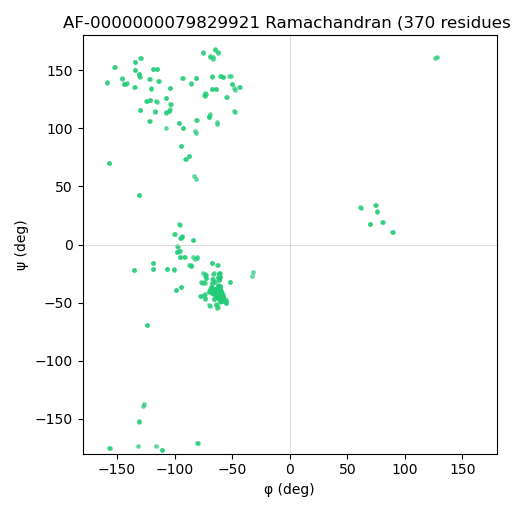. LEU B 1 136 ? 3.746 -18.672 -13.398 1 98.94 136 LEU B C 1
ATOM 2554 O O . LEU B 1 136 ? 3.529 -19.141 -14.516 1 98.94 136 LEU B O 1
ATOM 2558 N N . MET B 1 137 ? 4.945 -18.422 -12.938 1 98.88 137 MET B N 1
ATOM 2559 C CA . MET B 1 137 ? 6.121 -18.703 -13.766 1 98.88 137 MET B CA 1
ATOM 2560 C C . MET B 1 137 ? 6.387 -20.203 -13.859 1 98.88 137 MET B C 1
ATOM 2562 O O . MET B 1 137 ? 6.605 -20.719 -14.953 1 98.88 137 MET B O 1
ATOM 2566 N N . ILE B 1 138 ? 6.281 -20.875 -12.789 1 98.88 138 ILE B N 1
ATOM 2567 C CA . ILE B 1 138 ? 6.672 -22.281 -12.695 1 98.88 138 ILE B CA 1
ATOM 2568 C C . ILE B 1 138 ? 5.598 -23.156 -13.328 1 98.88 138 ILE B C 1
ATOM 2570 O O . ILE B 1 138 ? 5.906 -24.078 -14.086 1 98.88 138 ILE B O 1
ATOM 2574 N N . VAL B 1 139 ? 4.375 -22.844 -13.023 1 98.81 139 VAL B N 1
ATOM 2575 C CA . VAL B 1 139 ? 3.293 -23.766 -13.359 1 98.81 139 VAL B CA 1
ATOM 2576 C C . VAL B 1 139 ? 2.615 -23.312 -14.656 1 98.81 139 VAL B C 1
ATOM 2578 O O . VAL B 1 139 ? 2.297 -24.125 -15.516 1 98.81 139 VAL B O 1
ATOM 2581 N N . GLU B 1 140 ? 2.453 -22 -14.805 1 98.5 140 GLU B N 1
ATOM 2582 C CA . GLU B 1 140 ? 1.726 -21.5 -15.961 1 98.5 140 GLU B CA 1
ATOM 2583 C C . GLU B 1 140 ? 2.682 -21.109 -17.094 1 98.5 140 GLU B C 1
ATOM 2585 O O . GLU B 1 140 ? 2.244 -20.766 -18.188 1 98.5 140 GLU B O 1
ATOM 2590 N N . GLY B 1 141 ? 3.967 -21.062 -16.828 1 98.12 141 GLY B N 1
ATOM 2591 C CA . GLY B 1 141 ? 4.973 -20.875 -17.859 1 98.12 141 GLY B CA 1
ATOM 2592 C C . GLY B 1 141 ? 5.141 -19.438 -18.297 1 98.12 141 GLY B C 1
ATOM 2593 O O . GLY B 1 141 ? 5.68 -19.156 -19.359 1 98.12 141 GLY B O 1
ATOM 2594 N N . LEU B 1 142 ? 4.703 -18.516 -17.484 1 98.62 142 LEU B N 1
ATOM 2595 C CA . LEU B 1 142 ? 4.832 -17.109 -17.828 1 98.62 142 LEU B CA 1
ATOM 2596 C C . LEU B 1 142 ? 6.23 -16.594 -17.5 1 98.62 142 LEU B C 1
ATOM 2598 O O . LEU B 1 142 ? 6.824 -17 -16.5 1 98.62 142 LEU B O 1
ATOM 2602 N N . ARG B 1 143 ? 6.711 -15.727 -18.344 1 98.31 143 ARG B N 1
ATOM 2603 C CA . ARG B 1 143 ? 7.887 -14.961 -17.938 1 98.31 143 ARG B CA 1
ATOM 2604 C C . ARG B 1 143 ? 7.555 -13.984 -16.828 1 98.31 143 ARG B C 1
ATOM 2606 O O . ARG B 1 143 ? 6.383 -13.68 -16.578 1 98.31 143 ARG B O 1
ATOM 2613 N N . LEU B 1 144 ? 8.578 -13.523 -16.141 1 98.62 144 LEU B N 1
ATOM 2614 C CA . LEU B 1 144 ? 8.375 -12.672 -14.977 1 98.62 144 LEU B CA 1
ATOM 2615 C C 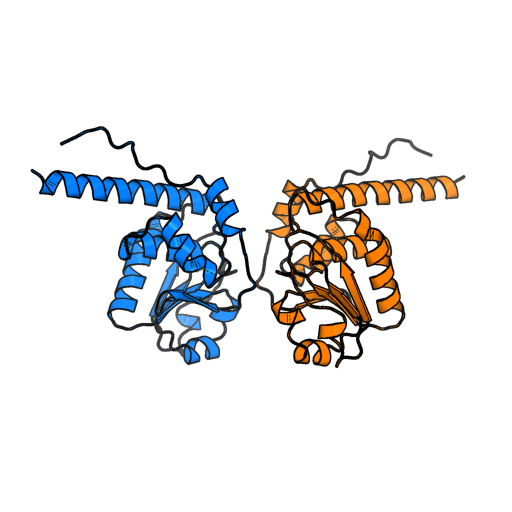. LEU B 1 144 ? 7.527 -11.453 -15.328 1 98.62 144 LEU B C 1
ATOM 2617 O O . LEU B 1 144 ? 6.559 -11.141 -14.633 1 98.62 144 LEU B O 1
ATOM 2621 N N . GLN B 1 145 ? 7.875 -10.75 -16.375 1 98 145 GLN B N 1
ATOM 2622 C CA . GLN B 1 145 ? 7.137 -9.555 -16.766 1 98 145 GLN B CA 1
ATOM 2623 C C . GLN B 1 145 ? 5.684 -9.891 -17.094 1 98 145 GLN B C 1
ATOM 2625 O O . GLN B 1 145 ? 4.777 -9.102 -16.797 1 98 145 GLN B O 1
ATOM 2630 N N . GLU B 1 146 ? 5.473 -11 -17.719 1 98.56 146 GLU B N 1
ATOM 2631 C CA . GLU B 1 146 ? 4.121 -11.453 -18.031 1 98.56 146 GLU B CA 1
ATOM 2632 C C . GLU B 1 146 ? 3.334 -11.773 -16.766 1 98.56 146 GLU B C 1
ATOM 2634 O O . GLU B 1 146 ? 2.137 -11.492 -16.688 1 98.56 146 GLU B O 1
ATOM 2639 N N . ALA B 1 147 ? 3.994 -12.43 -15.844 1 98.81 147 ALA B N 1
ATOM 2640 C CA . ALA B 1 147 ? 3.348 -12.75 -14.578 1 98.81 147 ALA B CA 1
ATOM 2641 C C . ALA B 1 147 ? 2.918 -11.484 -13.844 1 98.81 147 ALA B C 1
ATOM 2643 O O . ALA B 1 147 ? 1.794 -11.398 -13.344 1 98.81 147 ALA B O 1
ATOM 2644 N N . VAL B 1 148 ? 3.805 -10.508 -13.812 1 98.56 148 VAL B N 1
ATOM 2645 C CA . VAL B 1 148 ? 3.484 -9.227 -13.188 1 98.56 148 VAL B CA 1
ATOM 2646 C C . VAL B 1 148 ? 2.314 -8.57 -13.914 1 98.56 148 VAL B C 1
ATOM 2648 O O . VAL B 1 148 ? 1.376 -8.086 -13.281 1 98.56 148 VAL B O 1
ATOM 2651 N N . ALA B 1 149 ? 2.377 -8.578 -15.219 1 98.31 149 ALA B N 1
ATOM 2652 C CA . ALA B 1 149 ? 1.325 -7.965 -16.031 1 98.31 149 ALA B CA 1
ATOM 2653 C C . ALA B 1 149 ? -0.017 -8.648 -15.789 1 98.31 149 ALA B C 1
ATOM 2655 O O . ALA B 1 149 ? -1.07 -8.016 -15.875 1 98.31 149 ALA B O 1
ATOM 2656 N N . ALA B 1 150 ? 0.007 -9.891 -15.445 1 98.56 150 ALA B N 1
ATOM 2657 C CA . ALA B 1 150 ? -1.214 -10.656 -15.219 1 98.56 150 ALA B CA 1
ATOM 2658 C C . ALA B 1 150 ? -1.828 -10.312 -13.859 1 98.56 150 ALA B C 1
ATOM 2660 O O . ALA B 1 150 ? -3.053 -10.305 -13.711 1 98.56 150 ALA B O 1
ATOM 2661 N N . VAL B 1 151 ? -1.038 -9.984 -12.859 1 98.69 151 VAL B N 1
ATOM 2662 C CA . VAL B 1 151 ? -1.494 -9.82 -11.484 1 98.69 151 VAL B CA 1
ATOM 2663 C C . VAL B 1 151 ? -1.801 -8.352 -11.211 1 98.69 151 VAL B C 1
ATOM 2665 O O . VAL B 1 151 ? -2.799 -8.023 -10.562 1 98.69 151 VAL B O 1
ATOM 2668 N N . ARG B 1 152 ? -1.022 -7.434 -11.781 1 97.44 152 ARG B N 1
ATOM 2669 C CA . ARG B 1 152 ? -0.979 -6.027 -11.383 1 97.44 152 ARG B CA 1
ATOM 2670 C C . ARG B 1 152 ? -2.309 -5.34 -11.664 1 97.44 152 ARG B C 1
ATOM 2672 O O . ARG B 1 152 ? -2.695 -4.41 -10.953 1 97.44 152 ARG B O 1
ATOM 2679 N N . PRO B 1 153 ? -3.053 -5.746 -12.734 1 96.81 153 PRO B N 1
ATOM 2680 C CA . PRO B 1 153 ? -4.344 -5.09 -12.961 1 96.81 153 PRO B CA 1
ATOM 2681 C C . PRO B 1 153 ? -5.363 -5.41 -11.867 1 96.81 153 PRO B C 1
ATOM 2683 O O . PRO B 1 153 ? -6.383 -4.727 -11.75 1 96.81 153 PRO B O 1
ATOM 2686 N N . HIS B 1 154 ? -5.129 -6.406 -11.078 1 97.5 154 HIS B N 1
ATOM 2687 C CA . HIS B 1 154 ? -6.121 -6.879 -10.125 1 97.5 154 HIS B CA 1
ATOM 2688 C C . HIS B 1 154 ? -5.738 -6.488 -8.695 1 97.5 154 HIS B C 1
ATOM 2690 O O . HIS B 1 154 ? -6.598 -6.441 -7.812 1 97.5 154 HIS B O 1
ATOM 2696 N N . ARG B 1 155 ? -4.535 -6.23 -8.531 1 97.38 155 ARG B N 1
ATOM 2697 C CA . ARG B 1 155 ? -4.047 -5.914 -7.191 1 97.38 155 ARG B CA 1
ATOM 2698 C C . ARG B 1 155 ? -2.732 -5.141 -7.258 1 97.38 155 ARG B C 1
ATOM 2700 O O . ARG B 1 155 ? -1.862 -5.457 -8.07 1 97.38 155 ARG B O 1
ATOM 2707 N N . ASP B 1 156 ? -2.695 -4.164 -6.359 1 95.44 156 ASP B N 1
ATOM 2708 C CA . ASP B 1 156 ? -1.42 -3.479 -6.168 1 95.44 156 ASP B CA 1
ATOM 2709 C C . ASP B 1 156 ? -0.406 -4.387 -5.477 1 95.44 156 ASP B C 1
ATOM 2711 O O . ASP B 1 156 ? -0.556 -4.711 -4.297 1 95.44 156 ASP B O 1
ATOM 2715 N N . ILE B 1 157 ? 0.591 -4.812 -6.188 1 97.56 157 ILE B N 1
ATOM 2716 C CA . ILE B 1 157 ? 1.655 -5.648 -5.641 1 97.56 157 ILE B CA 1
ATOM 2717 C C . ILE B 1 157 ? 2.994 -4.926 -5.766 1 97.56 157 ILE B C 1
ATOM 2719 O O . ILE B 1 157 ? 3.191 -4.125 -6.684 1 97.56 157 ILE B O 1
ATOM 2723 N N . SER B 1 158 ? 3.879 -5.238 -4.832 1 95.62 158 SER B N 1
ATOM 2724 C CA . SER B 1 158 ? 5.199 -4.621 -4.809 1 95.62 158 SER B CA 1
ATOM 2725 C C . SER B 1 158 ? 6.203 -5.496 -4.062 1 95.62 158 SER B C 1
ATOM 2727 O O . SER B 1 158 ? 6.668 -5.133 -2.979 1 95.62 158 SER B O 1
ATOM 2729 N N . PRO B 1 159 ? 6.559 -6.641 -4.699 1 98.06 159 PRO B N 1
ATOM 2730 C CA . PRO B 1 159 ? 7.645 -7.387 -4.062 1 98.06 159 PRO B CA 1
ATOM 2731 C C . PRO B 1 159 ? 8.859 -6.512 -3.746 1 98.06 159 PRO B C 1
ATOM 2733 O O . PRO B 1 159 ? 9.211 -5.633 -4.539 1 98.06 159 PRO B O 1
ATOM 2736 N N . ASN B 1 160 ? 9.406 -6.746 -2.553 1 96.31 160 ASN B N 1
ATOM 2737 C CA . ASN B 1 160 ? 10.594 -5.949 -2.254 1 96.31 160 ASN B CA 1
ATOM 2738 C C . ASN B 1 160 ? 11.727 -6.246 -3.227 1 96.31 160 ASN B C 1
ATOM 2740 O O . ASN B 1 160 ? 11.695 -7.254 -3.934 1 96.31 160 ASN B O 1
ATOM 2744 N N . PRO B 1 161 ? 12.758 -5.426 -3.299 1 97 161 PRO B N 1
ATOM 2745 C CA . PRO B 1 161 ? 13.797 -5.566 -4.324 1 97 161 PRO B CA 1
ATOM 2746 C C . PRO B 1 161 ? 14.523 -6.906 -4.25 1 97 161 PRO B C 1
ATOM 2748 O O . PRO B 1 161 ? 14.883 -7.469 -5.285 1 97 161 PRO B O 1
ATOM 2751 N N . GLY B 1 162 ? 14.727 -7.383 -3.076 1 98.44 162 GLY B N 1
ATOM 2752 C CA . GLY B 1 162 ? 15.359 -8.688 -2.945 1 98.44 162 GLY B CA 1
ATOM 2753 C C . GLY B 1 162 ? 14.531 -9.812 -3.533 1 98.44 162 GLY B C 1
ATOM 2754 O O . GLY B 1 162 ? 15.07 -10.703 -4.191 1 98.44 162 GLY B O 1
ATOM 2755 N N . PHE B 1 163 ? 13.281 -9.758 -3.303 1 98.88 163 PHE B N 1
ATOM 2756 C CA . PHE B 1 163 ? 12.375 -10.758 -3.85 1 98.88 163 PHE B CA 1
ATOM 2757 C C . PHE B 1 163 ? 12.289 -10.641 -5.367 1 98.88 163 PHE B C 1
ATOM 2759 O O . PHE B 1 163 ? 12.227 -11.648 -6.07 1 98.88 163 PHE B O 1
ATOM 2766 N N . LEU B 1 164 ? 12.32 -9.398 -5.859 1 98.81 164 LEU B N 1
ATOM 2767 C CA . LEU B 1 164 ? 12.32 -9.203 -7.305 1 98.81 164 LEU B CA 1
ATOM 2768 C C . LEU B 1 164 ? 13.578 -9.805 -7.934 1 98.81 164 LEU B C 1
ATOM 2770 O O . LEU B 1 164 ? 13.508 -10.414 -9.008 1 98.81 164 LEU B O 1
ATOM 2774 N N . GLN B 1 165 ? 14.641 -9.625 -7.27 1 98.75 165 GLN B N 1
ATOM 2775 C CA . GLN B 1 165 ? 15.883 -10.211 -7.773 1 98.75 165 GLN B CA 1
ATOM 2776 C C . GLN B 1 165 ? 15.797 -11.734 -7.809 1 98.75 165 GLN B C 1
ATOM 2778 O O . GLN B 1 165 ? 16.266 -12.359 -8.758 1 98.75 165 GLN B O 1
ATOM 2783 N N . GLN B 1 166 ? 15.242 -12.297 -6.793 1 98.94 166 GLN B N 1
ATOM 2784 C CA . GLN B 1 166 ? 15.086 -13.742 -6.742 1 98.94 166 GLN B CA 1
ATOM 2785 C C . GLN B 1 166 ? 14.141 -14.234 -7.832 1 98.94 166 GLN B C 1
ATOM 2787 O O . GLN B 1 166 ? 14.383 -15.281 -8.438 1 98.94 166 GLN B O 1
ATOM 2792 N N . LEU B 1 167 ? 13.109 -13.492 -8.102 1 98.94 167 LEU B N 1
ATOM 2793 C CA . LEU B 1 167 ? 12.203 -13.836 -9.188 1 98.94 167 LEU B CA 1
ATOM 2794 C C . LEU B 1 167 ? 12.906 -13.719 -10.539 1 98.94 167 LEU B C 1
ATOM 2796 O O . LEU B 1 167 ? 12.648 -14.516 -11.445 1 98.94 167 LEU B O 1
ATOM 2800 N N . ARG B 1 168 ? 13.734 -12.734 -10.68 1 98.75 168 ARG B N 1
ATOM 2801 C CA . ARG B 1 168 ? 14.523 -12.586 -11.891 1 98.75 168 ARG B CA 1
ATOM 2802 C C . ARG B 1 168 ? 15.414 -13.797 -12.125 1 98.75 168 ARG B C 1
ATOM 2804 O O . ARG B 1 168 ? 15.484 -14.312 -13.242 1 98.75 168 ARG B O 1
ATOM 2811 N N . SER B 1 169 ? 16.094 -14.219 -11.117 1 98.5 169 SER B N 1
ATOM 2812 C CA . SER B 1 169 ? 16.922 -15.414 -11.203 1 98.5 169 SER B CA 1
ATOM 2813 C C . SER B 1 169 ? 16.109 -16.641 -11.602 1 98.5 169 SER B C 1
ATOM 2815 O O . SER B 1 169 ? 16.547 -17.453 -12.414 1 98.5 169 SER B O 1
ATOM 2817 N N . LEU B 1 170 ? 14.969 -16.734 -10.984 1 98.81 170 LEU B N 1
ATOM 2818 C CA . LEU B 1 170 ? 14.062 -17.828 -11.359 1 98.81 170 LEU B CA 1
ATOM 2819 C C . LEU B 1 170 ? 13.719 -17.766 -12.844 1 98.81 170 LEU B C 1
ATOM 2821 O O . LEU B 1 170 ? 13.711 -18.781 -13.523 1 98.81 170 LEU B O 1
ATOM 2825 N N . ASP B 1 171 ? 13.422 -16.594 -13.281 1 98.69 171 ASP B N 1
ATOM 2826 C CA . ASP B 1 171 ? 13.07 -16.359 -14.68 1 98.69 171 ASP B CA 1
ATOM 2827 C C . ASP B 1 171 ? 14.172 -16.859 -15.609 1 98.69 171 ASP B C 1
ATOM 2829 O O . ASP B 1 171 ? 13.906 -17.578 -16.578 1 98.69 171 AS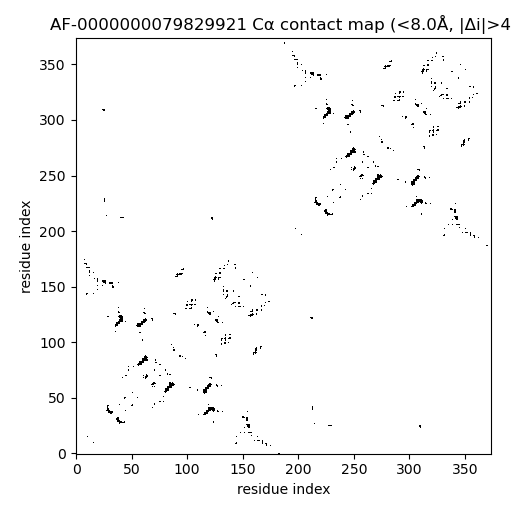P B O 1
ATOM 2833 N N . MET B 1 172 ? 15.375 -16.516 -15.328 1 97.75 172 MET B N 1
ATOM 2834 C CA . MET B 1 172 ? 16.531 -16.922 -16.125 1 97.75 172 MET B CA 1
ATOM 2835 C C . MET B 1 172 ? 16.688 -18.438 -16.109 1 97.75 172 MET B C 1
ATOM 2837 O O . MET B 1 172 ? 16.953 -19.047 -17.156 1 97.75 172 MET B O 1
ATOM 2841 N N . SER B 1 173 ? 16.531 -19.016 -15.008 1 97.25 173 SER B N 1
ATOM 2842 C CA . SER B 1 173 ? 16.672 -20.453 -14.867 1 97.25 173 SER B CA 1
ATOM 2843 C C . SER B 1 173 ? 15.609 -21.203 -15.664 1 97.25 173 SER B C 1
ATOM 2845 O O . SER B 1 173 ? 15.906 -22.203 -16.312 1 97.25 173 SER B O 1
ATOM 2847 N N . LEU B 1 174 ? 14.422 -20.734 -15.547 1 97.88 174 LEU B N 1
ATOM 2848 C CA . LEU B 1 174 ? 13.328 -21.391 -16.25 1 97.88 174 LEU B CA 1
ATOM 2849 C C . LEU B 1 174 ? 13.516 -21.281 -17.766 1 97.88 174 LEU B C 1
ATOM 2851 O O . LEU B 1 174 ? 13.227 -22.234 -18.5 1 97.88 174 LEU B O 1
ATOM 2855 N N . GLU B 1 175 ? 14.008 -20.141 -18.219 1 95.88 175 GLU B N 1
ATOM 2856 C CA . GLU B 1 175 ? 14.242 -19.953 -19.656 1 95.88 175 GLU B CA 1
ATOM 2857 C C . GLU B 1 175 ? 15.383 -20.844 -20.141 1 95.88 175 GLU B C 1
ATOM 2859 O O . GLU B 1 175 ? 15.336 -21.359 -21.266 1 95.88 175 GLU B O 1
ATOM 2864 N N . ARG B 1 176 ? 16.328 -21 -19.391 1 94.5 176 ARG B N 1
ATOM 2865 C CA . ARG B 1 176 ? 17.422 -21.906 -19.734 1 94.5 176 ARG B CA 1
ATOM 2866 C C . ARG B 1 176 ? 16.938 -23.344 -19.844 1 94.5 176 ARG B C 1
ATOM 2868 O O . ARG B 1 176 ? 17.328 -24.062 -20.766 1 94.5 176 ARG B O 1
ATOM 2875 N N . GLU B 1 177 ? 16.141 -23.703 -18.969 1 94.12 177 GLU B N 1
ATOM 2876 C CA . GLU B 1 177 ? 15.578 -25.062 -18.984 1 94.12 177 GLU B CA 1
ATOM 2877 C C . GLU B 1 177 ? 14.719 -25.281 -20.234 1 94.12 177 GLU B C 1
ATOM 2879 O O . GLU B 1 177 ? 14.773 -26.344 -20.844 1 94.12 177 GLU B O 1
ATOM 2884 N N . LYS B 1 178 ? 13.969 -24.328 -20.594 1 92.88 178 LYS B N 1
ATOM 2885 C CA . LYS B 1 178 ? 13.148 -24.406 -21.797 1 92.88 178 LYS B CA 1
ATOM 2886 C C . LYS B 1 178 ? 14.008 -24.562 -23.047 1 92.88 178 LYS B C 1
ATOM 2888 O O . LYS B 1 178 ? 13.688 -25.359 -23.938 1 92.88 178 LYS B O 1
ATOM 2893 N N . ARG B 1 179 ? 15.031 -23.828 -23.047 1 90.5 179 ARG B N 1
ATOM 2894 C CA . ARG B 1 179 ? 15.938 -23.891 -24.203 1 90.5 179 ARG B CA 1
ATOM 2895 C C . ARG B 1 179 ? 16.609 -25.266 -24.281 1 90.5 179 ARG B C 1
ATOM 2897 O O . ARG B 1 179 ? 16.75 -25.812 -25.375 1 90.5 179 ARG B O 1
ATOM 2904 N N . ARG B 1 180 ? 16.969 -25.766 -23.234 1 89.81 180 ARG B N 1
ATOM 2905 C CA . ARG B 1 180 ? 17.609 -27.078 -23.203 1 89.81 180 ARG B CA 1
ATOM 2906 C C . ARG B 1 180 ? 16.656 -28.156 -23.672 1 89.81 180 ARG B C 1
ATOM 2908 O O . ARG B 1 180 ? 17.047 -29.062 -24.406 1 89.81 180 ARG B O 1
ATOM 2915 N N . ARG B 1 181 ? 15.469 -28.094 -23.344 1 90.31 181 ARG B N 1
ATOM 2916 C CA . ARG B 1 181 ? 14.469 -29.078 -23.734 1 90.31 181 ARG B CA 1
ATOM 2917 C C . ARG B 1 181 ? 14.18 -28.984 -25.234 1 90.31 181 ARG B C 1
ATOM 2919 O O . ARG B 1 181 ? 14.008 -30 -25.906 1 90.31 181 ARG B O 1
ATOM 2926 N N . ARG B 1 182 ? 14.164 -27.828 -25.703 1 88.19 182 ARG B N 1
ATOM 2927 C CA . ARG B 1 182 ? 13.922 -27.625 -27.125 1 88.19 182 ARG B CA 1
ATOM 2928 C C . ARG B 1 182 ? 15.078 -28.156 -27.969 1 88.19 182 ARG B C 1
ATOM 2930 O O . ARG B 1 182 ? 14.859 -28.75 -29.031 1 88.19 182 ARG B O 1
ATOM 2937 N N . GLN B 1 183 ? 16.219 -27.938 -27.516 1 87.12 183 GLN B N 1
ATOM 2938 C CA . GLN B 1 183 ? 17.406 -28.422 -28.219 1 87.12 183 GLN B CA 1
ATOM 2939 C C . GLN B 1 183 ? 17.469 -29.953 -28.188 1 87.12 183 GLN B C 1
ATOM 2941 O O . GLN B 1 183 ? 17.859 -30.578 -29.172 1 87.12 183 GLN B O 1
ATOM 2946 N N . ALA B 1 184 ? 17.047 -30.578 -27.203 1 89.44 184 ALA B N 1
ATOM 2947 C CA . ALA B 1 184 ? 17.094 -32.031 -27.047 1 89.44 184 ALA B CA 1
ATOM 2948 C C . ALA B 1 184 ? 16.047 -32.719 -27.938 1 89.44 184 ALA B C 1
ATOM 2950 O O . ALA B 1 184 ? 16.25 -33.844 -28.406 1 89.44 184 ALA B O 1
ATOM 2951 N N . GLN B 1 185 ? 14.984 -32.094 -28.125 1 84.88 185 GLN B N 1
ATOM 2952 C CA . GLN B 1 185 ? 13.93 -32.625 -28.969 1 84.88 185 GLN B CA 1
ATOM 2953 C C . GLN B 1 185 ? 14.305 -32.531 -30.438 1 84.88 185 GLN B C 1
ATOM 2955 O O . GLN B 1 185 ? 13.766 -33.281 -31.266 1 84.88 185 GLN B O 1
ATOM 2960 N N . THR B 1 186 ? 15.125 -31.594 -30.75 1 80.38 186 THR B N 1
ATOM 2961 C CA . THR B 1 186 ? 15.539 -31.438 -32.156 1 80.38 186 THR B CA 1
ATOM 2962 C C . THR B 1 186 ? 16.656 -32.406 -32.5 1 80.38 186 THR B C 1
ATOM 2964 O O . THR B 1 186 ? 16.875 -32.75 -33.656 1 80.38 186 THR B O 1
ATOM 2967 N N . LEU B 1 187 ? 17.25 -33.031 -31.531 1 69.69 187 LEU B N 1
ATOM 2968 C CA . LEU B 1 187 ? 18.25 -34.062 -31.812 1 69.69 187 LEU B CA 1
ATOM 2969 C C . LEU B 1 187 ? 17.609 -35.438 -31.844 1 69.69 187 LEU B C 1
ATOM 2971 O O . LEU B 1 187 ? 18.016 -36.281 -32.656 1 69.69 187 LEU B O 1
#

InterPro domains:
  IPR000340 Dual specificity phosphatase, catalytic domain [PF00782] (37-169)
  IPR000387 Tyrosine-specific protein phosphatases domain [PS50056] (98-155)
  IPR016130 Protein-tyrosine phosphatase, active site [PS00383] (119-129)
  IPR020405 Atypical dual specificity phosphatase, subfamily A [PR01909] (31-42)
  IPR020405 Atypical dual specificity phosphatase, subfamily A [PR01909] (51-60)
  IPR020405 Atypical dual specificity phosphatase, subfamily A [PR01909] (83-94)
  IPR020405 Atypical dual specificity phosphatase, subfamily A [PR01909] (103-112)
  IPR020405 Atypical dual specificity phosphatase, subfamily A [PTHR45682] (6-179)
  IPR020422 Dual specificity protein phosphatase domain [PS50054] (29-176)
  IPR020422 Dual specificity protein phosphatase domain [SM00195] (29-173)
  IPR029021 Protein-tyrosine phosphatase-like [G3DSA:3.90.190.10] (12-186)
  IPR029021 Protein-tyrosine phosphatase-like [SSF52799] (12-175)

Foldseek 3Di:
DDPPDPQDADDALVVVQVVLPPPADDADQKWDLDVLEIFGALVCVLCVVNCVVSQAAEEEELCDDPVFSPCDCVSCVVPNHHYHYHHWDLDLPTDLLVCQVVLLVVVVVQVVVVHHYYFYTHGRAARSLLNQLSNCCPPVVDASVRSCVRRSVTDNHDHDSNSVVSSSVVNSVSVVVVVVVVVVVVD/DDPPDPQDADDALVVVQVVLPPPADDADQKWDLDVLEIFGALVCVLCVVNCVVSQAAEEEELCDDPVFSPDDCVSCVVDNHHYHYHHWDLDLPTDLLVCQVVLLVVVVVQVVVVHHYYFYGHGRAARSLLNQLSNCCPPVVDASVRSCVRRSVTDNHDHDSNSVVSSSVVNSVSVVVVVVVVVVVVD

Nearest PDB structures (foldseek):
  5xjv-assembly1_A  TM=9.237E-01  e=4.499E-17  Homo sapiens
  2wgp-assembly1_A  TM=9.266E-01  e=1.000E-12  Homo sapiens
  3ezz-assembly1_B  TM=9.326E-01  e=1.273E-12  Homo sapiens
  2g6z-assembly1_B  TM=9.257E-01  e=2.471E-12  Homo sapiens
  2r0b-assembly1_A  TM=8.762E-01  e=2.595E-11  Homo sapiens